Protein AF-A0A954PS87-F1 (afdb_monomer_lite)

Secondary structure (DSSP, 8-state):
-----------------PPPP-----SHHHHHHHHHHHHHHHHHHHHHHHHHHHHHHHHHHHTT-HHHHHHHHHSSPPP-SSS-----SSPPP-PPP-SHHHHHHHHHHHHHHHHHHHHHHHHHHHHHHTT-HHHHHHHHHHHHHH-TT-HHHHHHHTHHHHHHH---EEEE-SS--TTT-PPTTSSEEEE-SSEEEEE-S-HHHHHHHHHHHHHHHHHHHHHSHHHHSPTTHHHHHHTT---PPPPPPPEEEEE-SSHHHHHHHHTPPP--

Foldseek 3Di:
DDDDDDDDDDDDDDDDDDDDDDDDDDPCPVVVVLVVVLVVLLVVLLVVLLVQLQVLLVVCVVVVNNVLSVCSNPVDPDDDPVDDDFAQLAEDDDDDDPDDSSVVSVVSQLVSLQVSLVSLQVSLLVCLVSQNNLSSLRSLRSSSHSPVVPPLSCQLCPPLNVQLVDQKDKAFAQCQDPPPRRHGRQWIWIDTQAEIEIENADPVVVRVVSNVVSVVVSRVCSVPVVPQPDRSSSNCVNVVHDDDRPRHDYYYHYYYHDPVVVCVVVVHDDDD

pLDDT: mean 84.11, std 19.72, range [25.12, 98.19]

Sequence (272 aa):
MSKSGLEGYRETLFAVICGVGMMLSGPGATRSLAQDTAGAEIGLERSATQAELTRLAEICDSLGLRSQAELSRSWMPAERRDCRILFLPTELPRPLPDDANQAHWARHFAAVRAKYAAHLFAQAEQYAQAGDEAAAYRLLCHVLREDPNHAAAKRILGPLVTAVEQRPRIRRATVPHPEFGWPAGSYSRVETPHFSIVTRAEPKSTLALAEQMEVFLALWRQVFFPLWAPPGQLSERFLGRYRSWEKPSVMEVYLLRDRAEYLKILGVAEAD

Radius of gyration: 23.93 Å; chains: 1; bounding box: 65×60×62 Å

Structure (mmCIF, N/CA/C/O backbone):
data_AF-A0A954PS87-F1
#
_entry.id   AF-A0A954PS87-F1
#
loop_
_atom_site.group_PDB
_atom_site.id
_atom_site.type_symbol
_atom_site.label_atom_id
_atom_site.label_alt_id
_atom_site.label_comp_id
_atom_site.label_asym_id
_atom_site.label_entity_id
_atom_site.label_seq_id
_atom_site.pdbx_PDB_ins_code
_atom_site.Cartn_x
_atom_site.Cartn_y
_atom_site.Cartn_z
_atom_site.occupancy
_atom_site.B_iso_or_equiv
_atom_site.auth_seq_id
_atom_site.auth_comp_id
_atom_site.auth_asym_id
_atom_site.auth_atom_id
_atom_site.pdbx_PDB_model_num
ATOM 1 N N . MET A 1 1 ? -37.524 4.338 -44.639 1.00 33.31 1 MET A N 1
ATOM 2 C CA . MET A 1 1 ? -36.928 3.004 -44.893 1.00 33.31 1 MET A CA 1
ATOM 3 C C . MET A 1 1 ? -35.518 3.050 -44.311 1.00 33.31 1 MET A C 1
ATOM 5 O O . MET A 1 1 ? -34.743 3.860 -44.782 1.00 33.31 1 MET A O 1
ATOM 9 N N . SER A 1 2 ? -35.322 2.571 -43.072 1.00 29.27 2 SER A N 1
ATOM 10 C CA . SER A 1 2 ? -34.732 1.250 -42.732 1.00 29.27 2 SER A CA 1
ATOM 11 C C . SER A 1 2 ? -33.241 1.189 -43.129 1.00 29.27 2 SER A C 1
ATOM 13 O O . SER A 1 2 ? -32.966 1.386 -44.300 1.00 29.27 2 SER A O 1
ATOM 15 N N . LYS A 1 3 ? -32.232 0.902 -42.290 1.00 29.52 3 LYS A N 1
ATOM 16 C CA . LYS A 1 3 ? -32.140 0.342 -40.925 1.00 29.52 3 LYS A CA 1
ATOM 17 C C . LYS A 1 3 ? -30.676 0.480 -40.415 1.00 29.52 3 LYS A C 1
ATOM 19 O O . LYS A 1 3 ? -29.764 0.427 -41.226 1.00 29.52 3 LYS A O 1
ATOM 24 N N . SER A 1 4 ? -30.517 0.615 -39.091 1.00 31.84 4 SER A N 1
ATOM 25 C CA . SER A 1 4 ? -29.486 0.062 -38.167 1.00 31.84 4 SER A CA 1
ATOM 26 C C . SER A 1 4 ? -28.005 -0.168 -38.564 1.00 31.84 4 SER A C 1
ATOM 28 O O . SER A 1 4 ? -27.737 -0.946 -39.474 1.00 31.84 4 SER A O 1
ATOM 30 N N . GLY A 1 5 ? -27.089 0.205 -37.648 1.00 26.22 5 GLY A N 1
ATOM 31 C CA . GLY A 1 5 ? -26.274 -0.804 -36.932 1.00 26.22 5 GLY A CA 1
ATOM 32 C C . GLY A 1 5 ? -24.762 -0.559 -36.738 1.00 26.22 5 GLY A C 1
ATOM 33 O O . GLY A 1 5 ? -24.064 -0.369 -37.725 1.00 26.22 5 GLY A O 1
ATOM 34 N N . LEU A 1 6 ? -24.312 -0.754 -35.477 1.00 28.98 6 LEU A N 1
ATOM 35 C CA . LEU A 1 6 ? -22.951 -1.066 -34.954 1.00 28.98 6 LEU A CA 1
ATOM 36 C C . LEU A 1 6 ? -22.049 0.159 -34.671 1.00 28.98 6 LEU A C 1
ATOM 38 O O . LEU A 1 6 ? -21.620 0.823 -35.603 1.00 28.98 6 LEU A O 1
ATOM 42 N N . GLU A 1 7 ? -21.715 0.606 -33.449 1.00 29.31 7 GLU A N 1
ATOM 43 C CA . GLU A 1 7 ? -21.536 0.005 -32.101 1.00 29.31 7 GLU A CA 1
ATOM 44 C C . GLU A 1 7 ? -20.548 -1.180 -31.994 1.00 29.31 7 GLU A C 1
ATOM 46 O O . GLU A 1 7 ? -20.730 -2.204 -32.643 1.00 29.31 7 GLU A O 1
ATOM 51 N N . GLY A 1 8 ? -19.550 -1.041 -31.098 1.00 27.45 8 GLY A N 1
ATOM 52 C CA . GLY A 1 8 ? -18.525 -2.038 -30.71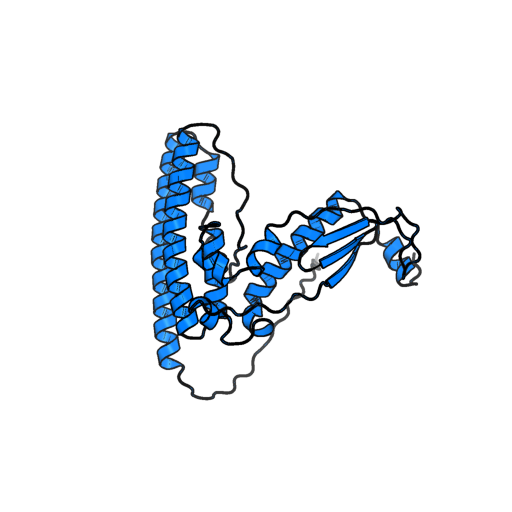1 1.00 27.45 8 GLY A CA 1
ATOM 53 C C . GLY A 1 8 ? -17.159 -1.743 -31.350 1.00 27.45 8 GLY A C 1
ATOM 54 O O . GLY A 1 8 ? -17.088 -1.560 -32.553 1.00 27.45 8 GLY A O 1
ATOM 55 N N . TYR A 1 9 ? -16.024 -1.616 -30.653 1.00 33.19 9 TYR A N 1
ATOM 56 C CA . TYR A 1 9 ? -15.463 -2.545 -29.670 1.00 33.19 9 TYR A CA 1
ATOM 57 C C . TYR A 1 9 ? -14.541 -1.819 -28.661 1.00 33.19 9 TYR A C 1
ATOM 59 O O . TYR A 1 9 ? -13.540 -1.211 -29.034 1.00 33.19 9 TYR A O 1
ATOM 67 N N . ARG A 1 10 ? -14.855 -1.933 -27.362 1.00 30.69 10 ARG A N 1
ATOM 68 C CA . ARG A 1 10 ? -13.899 -1.833 -26.244 1.00 30.69 10 ARG A CA 1
ATOM 69 C C . ARG A 1 10 ? -13.639 -3.269 -25.799 1.00 30.69 10 ARG A C 1
ATOM 71 O O . ARG A 1 10 ? -14.505 -3.862 -25.160 1.00 30.69 10 ARG A O 1
ATOM 78 N N . GLU A 1 11 ? -12.501 -3.850 -26.158 1.00 29.80 11 GLU A N 1
ATOM 79 C CA . GLU A 1 11 ? -12.172 -5.198 -25.694 1.00 29.80 11 GLU A CA 1
ATOM 80 C C . GLU A 1 11 ? -11.671 -5.156 -24.252 1.00 29.80 11 GL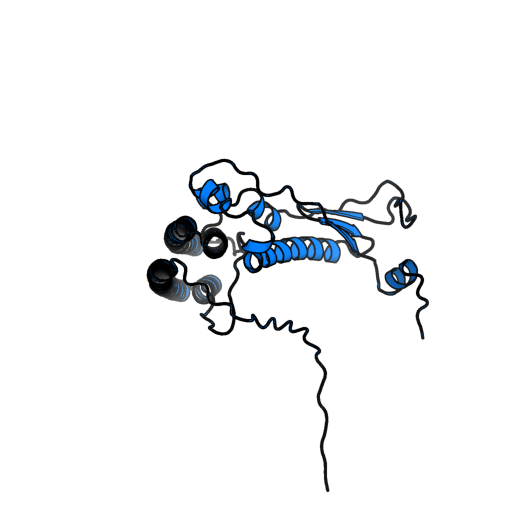U A C 1
ATOM 82 O O . GLU A 1 11 ? -10.675 -4.524 -23.905 1.00 29.80 11 GLU A O 1
ATOM 87 N N . THR A 1 12 ? -12.457 -5.812 -23.406 1.00 30.39 12 THR A N 1
ATOM 88 C CA . THR A 1 12 ? -12.227 -6.030 -21.986 1.00 30.39 12 THR A CA 1
ATOM 89 C C . THR A 1 12 ? -11.756 -7.471 -21.849 1.00 30.39 12 THR A C 1
ATOM 91 O O . THR A 1 12 ? -12.492 -8.388 -22.206 1.00 30.39 12 THR A O 1
ATOM 94 N N . LEU A 1 13 ? -10.540 -7.689 -21.351 1.00 25.12 13 LEU A N 1
ATOM 95 C CA . LEU A 1 13 ? -10.065 -9.026 -20.998 1.00 25.12 13 LEU A CA 1
ATOM 96 C C . LEU A 1 13 ? -10.690 -9.427 -19.652 1.00 25.12 13 LEU A C 1
ATOM 98 O O . LEU A 1 13 ? -10.237 -9.005 -18.590 1.00 25.12 13 LEU A O 1
ATOM 102 N N . PHE A 1 14 ? -11.758 -10.225 -19.705 1.00 26.84 14 PHE A N 1
ATOM 103 C CA . PHE A 1 14 ? -12.314 -10.943 -18.560 1.00 26.84 14 PHE A CA 1
ATOM 104 C C . PHE A 1 14 ? -11.785 -12.379 -18.567 1.00 26.84 14 PHE A C 1
ATOM 106 O O . PHE A 1 14 ? -12.032 -13.130 -19.507 1.00 26.84 14 PHE A O 1
ATOM 113 N N . ALA A 1 15 ? -11.097 -12.779 -17.500 1.00 25.94 15 ALA A N 1
ATOM 114 C CA . ALA A 1 15 ? -10.832 -14.183 -17.212 1.00 25.94 15 ALA A CA 1
ATOM 115 C C . ALA A 1 15 ? -11.902 -14.690 -16.232 1.00 25.94 15 ALA A C 1
ATOM 117 O O . ALA A 1 15 ? -11.943 -14.272 -15.075 1.00 25.94 15 ALA A O 1
ATOM 118 N N . VAL A 1 16 ? -12.783 -15.572 -16.707 1.00 28.00 16 VAL A N 1
ATOM 119 C CA . VAL A 1 16 ? -13.740 -16.328 -15.886 1.00 28.00 16 VAL A CA 1
ATOM 120 C C . VAL A 1 16 ? -13.110 -17.685 -15.588 1.00 28.00 16 VAL A C 1
ATOM 122 O O . VAL A 1 16 ? -12.823 -18.444 -16.509 1.00 28.00 16 VAL A O 1
ATOM 125 N N . ILE A 1 17 ? -12.891 -18.002 -14.311 1.00 35.72 17 ILE A N 1
ATOM 126 C CA . ILE A 1 17 ? -12.473 -19.342 -13.878 1.00 35.72 17 ILE A CA 1
ATOM 127 C C . ILE A 1 17 ? -13.678 -20.009 -13.212 1.00 35.72 17 ILE A C 1
ATOM 129 O O . ILE A 1 17 ? -14.102 -19.609 -12.129 1.00 35.72 17 ILE A O 1
ATOM 133 N N . CYS A 1 18 ? -14.238 -21.026 -13.871 1.00 26.77 18 CYS A N 1
ATOM 134 C CA . CYS A 1 18 ? -15.249 -21.915 -13.302 1.00 26.77 18 CYS A CA 1
ATOM 135 C C . CYS A 1 18 ? -14.558 -23.031 -12.507 1.00 26.77 18 CYS A C 1
ATOM 137 O O . CYS A 1 18 ? -13.834 -23.846 -13.076 1.00 26.77 18 CYS A O 1
ATOM 139 N N . GLY A 1 19 ? -14.784 -23.078 -11.194 1.00 31.73 19 GLY A N 1
ATOM 140 C CA . GLY A 1 19 ? -14.332 -24.176 -10.341 1.00 31.73 19 GLY A CA 1
ATOM 141 C C . GLY A 1 19 ? -15.316 -25.347 -10.370 1.00 31.73 19 GLY A C 1
ATOM 142 O O . GLY A 1 19 ? -16.482 -25.184 -10.018 1.00 31.73 19 GLY A O 1
ATOM 143 N N . VAL A 1 20 ? -14.837 -26.528 -10.764 1.00 37.12 20 VAL A N 1
ATOM 144 C CA . VAL A 1 20 ? -15.538 -27.808 -10.583 1.00 37.12 20 VAL A CA 1
ATOM 145 C C . VAL A 1 20 ? -15.427 -28.214 -9.112 1.00 37.12 20 VAL A C 1
ATOM 147 O O . VAL A 1 20 ? -14.328 -28.325 -8.571 1.00 37.12 20 VAL A O 1
ATOM 150 N N . GLY A 1 21 ? -16.573 -28.402 -8.458 1.00 32.41 21 GLY A N 1
ATOM 151 C CA . GLY A 1 21 ? -16.661 -28.798 -7.057 1.00 32.41 21 GLY A CA 1
ATOM 152 C C . GLY A 1 21 ? -16.396 -30.289 -6.860 1.00 32.41 21 GLY A C 1
ATOM 153 O O . GLY A 1 21 ? -17.095 -31.128 -7.423 1.00 32.41 21 GLY A O 1
ATOM 154 N N . MET A 1 22 ? -15.429 -30.613 -6.003 1.00 32.81 22 MET A N 1
ATOM 155 C CA . MET A 1 22 ? -15.263 -31.944 -5.423 1.00 32.81 22 MET A CA 1
ATOM 156 C C . MET A 1 22 ? -15.514 -31.817 -3.917 1.00 32.81 22 MET A C 1
ATOM 158 O O . MET A 1 22 ? -14.738 -31.189 -3.198 1.00 32.81 22 MET A O 1
ATOM 162 N N . MET A 1 23 ? -16.656 -32.334 -3.454 1.00 39.38 23 MET A N 1
ATOM 163 C CA . MET A 1 23 ? -17.038 -32.313 -2.042 1.00 39.38 23 MET A CA 1
ATOM 164 C C . MET A 1 23 ? -16.188 -33.311 -1.251 1.00 39.38 23 MET A C 1
ATOM 166 O O . MET A 1 23 ? -16.346 -34.520 -1.391 1.00 39.38 23 MET A O 1
ATOM 170 N N . LEU A 1 24 ? -15.329 -32.790 -0.377 1.00 37.59 24 LEU A N 1
ATOM 171 C CA . LEU A 1 24 ? -14.782 -33.516 0.764 1.00 37.59 24 LEU A CA 1
ATOM 172 C C . LEU A 1 24 ? -15.274 -32.814 2.032 1.00 37.59 24 LEU A C 1
ATOM 174 O O . LEU A 1 24 ? -14.939 -31.657 2.288 1.00 37.59 24 LEU A O 1
ATOM 178 N N . SER A 1 25 ? -16.109 -33.506 2.807 1.00 46.69 25 SER A N 1
ATOM 179 C CA . SER A 1 25 ? -16.595 -33.057 4.112 1.00 46.69 25 SER A CA 1
ATOM 180 C C . SER A 1 25 ? -15.439 -33.002 5.116 1.00 46.69 25 SER A C 1
ATOM 182 O O . SER A 1 25 ? -15.081 -34.005 5.725 1.00 46.69 25 SER A O 1
ATOM 184 N N . GLY A 1 26 ? -14.845 -31.816 5.262 1.00 41.44 26 GLY A N 1
ATOM 185 C CA . GLY A 1 26 ? -13.922 -31.442 6.339 1.00 41.44 26 GLY A CA 1
ATOM 186 C C . GLY A 1 26 ? -14.568 -30.462 7.337 1.00 41.44 26 GLY A C 1
ATOM 187 O O . GLY A 1 26 ? -15.736 -30.114 7.164 1.00 41.44 26 GLY A O 1
ATOM 188 N N . PRO A 1 27 ? -13.836 -29.986 8.365 1.00 43.38 27 PRO A N 1
ATOM 189 C CA . PRO A 1 27 ? -14.329 -29.237 9.539 1.00 43.38 27 PRO A CA 1
ATOM 190 C C . PRO A 1 27 ? -14.795 -27.791 9.234 1.00 43.38 27 PRO A C 1
ATOM 192 O O . PRO A 1 27 ? -14.425 -26.835 9.909 1.00 43.38 27 PRO A O 1
ATOM 195 N N . GLY A 1 28 ? -15.599 -27.600 8.187 1.00 40.66 28 GLY A N 1
ATOM 196 C CA . GLY A 1 28 ? -16.034 -26.295 7.683 1.00 40.66 28 GLY A CA 1
ATOM 197 C C . GLY A 1 28 ? -17.191 -25.651 8.453 1.00 40.66 28 GLY A C 1
ATOM 198 O O . GLY A 1 28 ? -17.380 -24.442 8.347 1.00 40.66 28 GLY A O 1
ATOM 199 N N . ALA A 1 29 ? -17.944 -26.411 9.255 1.00 43.25 29 ALA A N 1
ATOM 200 C CA . ALA A 1 29 ? -19.145 -25.898 9.924 1.00 43.25 29 ALA A CA 1
ATOM 201 C C . ALA A 1 29 ? -18.831 -24.855 11.017 1.00 43.25 29 ALA A C 1
ATOM 203 O O . ALA A 1 29 ? -19.513 -23.839 11.117 1.00 43.25 29 ALA A O 1
ATOM 204 N N . THR A 1 30 ? -17.764 -25.057 11.795 1.00 48.19 30 THR A N 1
ATOM 205 C CA . THR A 1 30 ? -17.293 -24.091 12.806 1.00 48.19 30 THR A CA 1
ATOM 206 C C . THR A 1 30 ? -16.567 -22.896 12.190 1.00 48.19 30 THR A C 1
ATOM 208 O O . THR A 1 30 ? -16.613 -21.804 12.750 1.00 48.19 30 THR A O 1
ATOM 211 N N . ARG A 1 31 ? -15.941 -23.073 11.018 1.00 52.78 31 ARG A N 1
ATOM 212 C CA . ARG A 1 31 ? -15.258 -21.994 10.288 1.00 52.78 31 ARG A CA 1
ATOM 213 C C . ARG A 1 31 ? -16.248 -20.966 9.730 1.00 52.78 31 ARG A C 1
ATOM 215 O O . ARG A 1 31 ? -15.979 -19.778 9.844 1.00 52.78 31 ARG A O 1
ATOM 222 N N . SER A 1 32 ? -17.399 -21.405 9.209 1.00 59.78 32 SER A N 1
ATOM 223 C CA . SER A 1 32 ? -18.421 -20.505 8.645 1.00 59.78 32 SER A CA 1
ATOM 224 C C . SER A 1 32 ? -18.994 -19.553 9.695 1.00 59.78 32 SER A C 1
ATOM 226 O O . SER A 1 32 ? -18.929 -18.347 9.519 1.00 59.78 32 SER A O 1
ATOM 228 N N . LEU A 1 33 ? -19.461 -20.068 10.837 1.00 60.94 33 LEU A N 1
ATOM 229 C CA . LEU A 1 33 ? -20.143 -19.252 11.853 1.00 60.94 33 LEU A CA 1
ATOM 230 C C . LEU A 1 33 ? -19.238 -18.178 12.476 1.00 60.94 33 LEU A C 1
ATOM 232 O O . LEU A 1 33 ? -19.676 -17.047 12.679 1.00 60.94 33 LEU A O 1
ATOM 236 N N . ALA A 1 34 ? -17.973 -18.507 12.762 1.00 61.34 34 ALA A N 1
ATOM 237 C CA . ALA A 1 34 ? -17.021 -17.537 13.305 1.00 61.34 34 ALA A CA 1
ATOM 238 C C . ALA A 1 34 ? -16.681 -16.438 12.282 1.00 61.34 34 ALA A C 1
ATOM 240 O O . ALA A 1 34 ? -16.609 -15.267 12.643 1.00 61.34 34 ALA A O 1
ATOM 241 N N . GLN A 1 35 ? -16.536 -16.801 11.003 1.00 65.00 35 GLN A N 1
ATOM 242 C CA . GLN A 1 35 ? -16.294 -15.845 9.918 1.00 65.00 35 GLN A CA 1
ATOM 243 C C . GLN A 1 35 ? -17.520 -14.966 9.633 1.00 65.00 35 GLN A C 1
ATOM 245 O O . GLN A 1 35 ? -17.371 -13.766 9.409 1.00 65.00 35 GLN A O 1
ATOM 250 N N . ASP A 1 36 ? -18.724 -15.533 9.711 1.00 69.12 36 ASP A N 1
ATOM 251 C CA . ASP A 1 36 ? -19.983 -14.806 9.538 1.00 69.12 36 ASP A CA 1
ATOM 252 C C . ASP A 1 36 ? -20.199 -13.791 10.675 1.00 69.12 36 ASP A C 1
ATOM 254 O O . ASP A 1 36 ? -20.603 -12.652 10.433 1.00 69.12 36 ASP A O 1
ATOM 258 N N . THR A 1 37 ? -19.846 -14.165 11.911 1.00 70.94 37 THR A N 1
ATOM 259 C CA . THR A 1 37 ? -19.920 -13.271 13.080 1.00 70.94 37 THR A CA 1
ATOM 260 C C . THR A 1 37 ? -18.875 -12.156 12.993 1.00 70.94 37 THR A C 1
ATOM 262 O O . THR A 1 37 ? -19.223 -10.984 13.118 1.00 70.94 37 THR A O 1
ATOM 265 N N . ALA A 1 38 ? -17.621 -12.495 12.676 1.00 73.81 38 ALA A N 1
ATOM 266 C CA . ALA A 1 38 ? -16.547 -11.526 12.450 1.00 73.81 38 ALA A CA 1
ATOM 267 C C . ALA A 1 38 ? -16.896 -10.528 11.329 1.00 73.81 38 ALA A C 1
ATOM 269 O O . ALA A 1 38 ? -16.685 -9.322 11.451 1.00 73.81 38 ALA A O 1
ATOM 270 N N . GLY A 1 39 ? -17.483 -11.010 10.227 1.00 76.94 39 GLY A N 1
ATOM 271 C CA . GLY A 1 39 ? -17.964 -10.162 9.136 1.00 76.94 39 GLY A CA 1
ATOM 272 C C . GLY A 1 39 ? -19.069 -9.191 9.567 1.00 76.94 39 GLY A C 1
ATOM 273 O O . GLY A 1 39 ? -19.033 -8.016 9.194 1.00 76.94 39 GLY A O 1
ATOM 274 N N . ALA A 1 40 ? -20.025 -9.655 10.377 1.00 79.19 40 ALA A N 1
ATOM 275 C CA . ALA A 1 40 ? -21.094 -8.816 10.917 1.00 79.19 40 ALA A CA 1
ATOM 276 C C . ALA A 1 40 ? -20.563 -7.745 11.887 1.00 79.19 40 ALA A C 1
ATOM 278 O O . ALA A 1 40 ? -20.975 -6.586 11.802 1.00 79.19 40 ALA A O 1
ATOM 279 N N . GLU A 1 41 ? -19.615 -8.103 12.757 1.00 84.88 41 GLU A N 1
ATOM 280 C CA . GLU A 1 41 ? -18.955 -7.164 13.674 1.00 84.88 41 GLU A CA 1
ATOM 281 C C . GLU A 1 41 ? -18.208 -6.059 12.919 1.00 84.88 41 GLU A C 1
ATOM 283 O O . GLU A 1 41 ? -18.383 -4.878 13.230 1.00 84.88 41 GLU A O 1
ATOM 288 N N . ILE A 1 42 ? -17.467 -6.419 11.863 1.00 87.38 42 ILE A N 1
ATOM 289 C CA . ILE A 1 42 ? -16.798 -5.442 10.994 1.00 87.38 42 ILE A CA 1
ATOM 290 C C . ILE A 1 42 ? -17.823 -4.476 10.387 1.00 87.38 42 ILE A C 1
ATOM 292 O O . ILE A 1 42 ? -17.591 -3.269 10.384 1.00 87.38 42 ILE A O 1
ATOM 296 N N . GLY A 1 43 ? -18.960 -4.975 9.891 1.00 87.88 43 GLY A N 1
ATOM 297 C CA . GLY A 1 43 ? -20.017 -4.139 9.308 1.00 87.88 43 GLY A CA 1
ATOM 298 C C . GLY A 1 43 ? -20.637 -3.148 10.303 1.00 87.88 43 GLY A C 1
ATOM 299 O O . GLY A 1 43 ? -20.917 -1.996 9.949 1.00 87.88 43 GLY A O 1
ATOM 300 N N . LEU A 1 44 ? -20.807 -3.563 11.562 1.00 90.56 44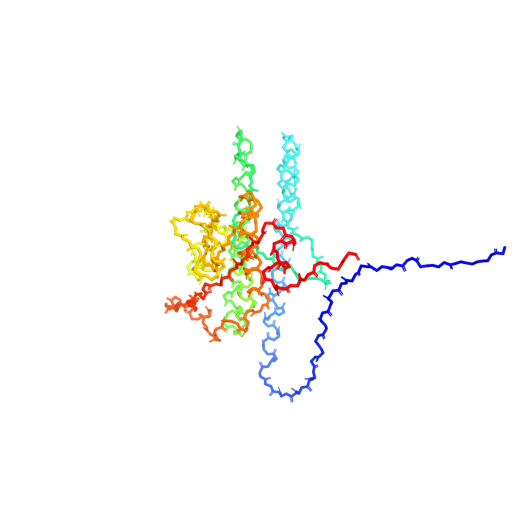 LEU A N 1
ATOM 301 C CA . LEU A 1 44 ? -21.310 -2.706 12.637 1.00 90.56 44 LEU A CA 1
ATOM 302 C C . LEU A 1 44 ? -20.313 -1.598 12.995 1.00 90.56 44 LEU A C 1
ATOM 304 O O . LEU A 1 44 ? -20.687 -0.422 12.975 1.00 90.56 44 LEU A O 1
ATOM 308 N N . GLU A 1 45 ? -19.046 -1.936 13.256 1.00 94.00 45 GLU A N 1
ATOM 309 C CA . GLU A 1 45 ? -18.031 -0.928 13.600 1.00 94.00 45 GLU A CA 1
ATOM 310 C C . GLU A 1 45 ? -17.754 0.008 12.412 1.00 94.00 45 GLU A C 1
ATOM 312 O O . GLU A 1 45 ? -17.564 1.215 12.590 1.00 94.00 45 GLU A O 1
ATOM 317 N N . ARG A 1 46 ? -17.821 -0.514 11.179 1.00 93.69 46 ARG A N 1
ATOM 318 C CA . ARG A 1 46 ? -17.759 0.283 9.947 1.00 93.69 46 ARG A CA 1
ATOM 319 C C . ARG A 1 46 ? -18.875 1.329 9.911 1.00 93.69 46 ARG A C 1
ATOM 321 O O . ARG A 1 46 ? -18.610 2.499 9.643 1.00 93.69 46 ARG A O 1
ATOM 328 N N . SER A 1 47 ? -20.109 0.927 10.212 1.00 93.56 47 SER A N 1
ATOM 329 C CA . SER A 1 47 ? -21.272 1.825 10.231 1.00 93.56 47 SER A CA 1
ATOM 330 C C . SER A 1 47 ? -21.163 2.883 11.333 1.00 93.56 47 SER A C 1
ATOM 332 O O . SER A 1 47 ? -21.436 4.059 11.089 1.00 93.56 47 SER A O 1
ATOM 334 N N . ALA A 1 48 ? -20.703 2.493 12.525 1.00 95.62 48 ALA A N 1
ATOM 335 C CA . ALA A 1 48 ? -20.454 3.420 13.628 1.00 95.62 48 ALA A CA 1
ATOM 336 C C . ALA A 1 48 ? -19.364 4.450 13.276 1.00 95.62 48 ALA A C 1
ATOM 338 O O . ALA A 1 48 ? -19.526 5.646 13.525 1.00 95.62 48 ALA A O 1
ATOM 339 N N . THR A 1 49 ? -18.285 4.001 12.632 1.00 96.38 49 THR A N 1
ATOM 340 C CA . THR A 1 49 ? -17.196 4.865 12.156 1.00 96.38 49 THR A CA 1
ATOM 341 C C . THR A 1 49 ? -17.691 5.842 11.088 1.00 96.38 49 THR A C 1
ATOM 343 O O . THR A 1 49 ? -17.409 7.037 11.176 1.00 96.38 49 THR A O 1
ATOM 346 N N . GLN A 1 50 ? -18.495 5.380 10.122 1.00 95.81 50 GLN A N 1
ATOM 347 C CA . GLN A 1 50 ? -19.095 6.243 9.098 1.00 95.81 50 GLN A CA 1
ATOM 348 C C . GLN A 1 50 ? -19.987 7.327 9.716 1.00 95.81 50 GLN A C 1
ATOM 350 O O . GLN A 1 50 ? -19.957 8.477 9.271 1.00 95.81 50 GLN A O 1
ATOM 355 N N . ALA A 1 51 ? -20.777 6.983 10.736 1.00 96.56 51 ALA A N 1
ATOM 356 C CA . ALA A 1 51 ? -21.634 7.941 11.427 1.00 96.56 51 ALA A CA 1
ATOM 357 C C . ALA A 1 51 ? -20.809 9.036 12.125 1.00 96.56 51 ALA A C 1
ATOM 359 O O . ALA A 1 51 ? -21.125 10.219 12.006 1.00 96.56 51 ALA A O 1
ATOM 360 N N . GLU A 1 52 ? -19.713 8.662 12.787 1.00 97.38 52 GLU A N 1
ATOM 361 C CA . GLU A 1 52 ? -18.825 9.622 13.451 1.00 97.38 52 GLU A CA 1
ATOM 362 C C . GLU A 1 52 ? -18.088 10.524 12.448 1.00 97.38 52 GLU A C 1
ATOM 364 O O . GLU A 1 52 ? -17.991 11.733 12.653 1.00 97.38 52 GLU A O 1
ATOM 369 N N . LEU A 1 53 ? -17.635 9.976 11.316 1.00 97.31 53 LEU A N 1
ATOM 370 C CA . LEU A 1 53 ? -17.047 10.772 10.233 1.00 97.31 53 LEU A CA 1
ATOM 371 C C . LEU A 1 53 ? -18.066 11.722 9.588 1.00 97.31 53 LEU A C 1
ATOM 373 O O . LEU A 1 53 ? -17.723 12.849 9.233 1.00 97.31 53 LEU A O 1
ATOM 377 N N . THR A 1 54 ? -19.327 11.304 9.481 1.00 97.12 54 THR A N 1
ATOM 378 C CA . THR A 1 54 ? -20.415 12.158 8.981 1.00 97.12 54 THR A CA 1
ATOM 379 C C . THR A 1 54 ? -20.678 13.321 9.938 1.00 97.12 54 THR A C 1
ATOM 381 O O . THR A 1 54 ? -20.712 14.468 9.499 1.00 97.12 54 THR A O 1
ATOM 384 N N . ARG A 1 55 ? -20.742 13.057 11.249 1.00 97.56 55 ARG A N 1
ATOM 385 C CA . ARG A 1 55 ? -20.836 14.103 12.280 1.00 97.56 55 ARG A CA 1
ATOM 386 C C . ARG A 1 55 ? -19.651 15.071 12.215 1.00 97.56 55 ARG A C 1
ATOM 388 O O . ARG A 1 55 ? -19.833 16.283 12.287 1.00 97.56 55 ARG A O 1
ATOM 395 N N . LEU A 1 56 ? -18.432 14.557 12.046 1.00 96.94 56 LEU A N 1
ATOM 396 C CA . LEU A 1 56 ? -17.244 15.396 11.886 1.00 96.94 56 LEU A CA 1
ATOM 397 C C . LEU A 1 56 ? -17.348 16.295 10.642 1.00 96.94 56 LEU A C 1
ATOM 399 O O . LEU A 1 56 ? -16.949 17.456 10.694 1.00 96.94 56 LEU A O 1
ATOM 403 N N . ALA A 1 57 ? -17.911 15.789 9.542 1.00 97.06 57 ALA A N 1
ATOM 404 C CA . ALA A 1 57 ? -18.148 16.582 8.339 1.00 97.06 57 ALA A CA 1
ATOM 405 C C . ALA A 1 57 ? -19.161 17.718 8.562 1.00 97.06 57 ALA A C 1
ATOM 407 O O . ALA A 1 57 ? -18.944 18.823 8.074 1.00 97.06 57 ALA A O 1
ATOM 408 N N . GLU A 1 58 ? -20.233 17.475 9.319 1.00 97.88 58 GLU A N 1
ATOM 409 C CA . GLU A 1 58 ? -21.221 18.505 9.683 1.00 97.88 58 GLU A CA 1
ATOM 410 C C . GLU A 1 58 ? -20.589 19.627 10.520 1.00 97.88 58 GLU A C 1
ATOM 412 O O . GLU A 1 58 ? -20.833 20.811 10.278 1.00 97.88 58 GLU A O 1
ATOM 417 N N . ILE A 1 59 ? -19.707 19.268 11.460 1.00 96.81 59 ILE A N 1
ATOM 418 C CA . ILE A 1 59 ? -18.929 20.243 12.235 1.00 96.81 59 ILE A CA 1
ATOM 419 C C . ILE A 1 59 ? -18.019 21.054 11.302 1.00 96.81 59 ILE A C 1
ATOM 421 O O . ILE A 1 59 ? -17.994 22.282 11.388 1.00 96.81 59 ILE A O 1
ATOM 425 N N . CYS A 1 60 ? -17.308 20.399 10.379 1.00 96.44 60 CYS A N 1
ATOM 426 C CA . CYS A 1 60 ? -16.469 21.078 9.390 1.00 96.44 60 CYS A CA 1
ATOM 427 C C . CYS A 1 60 ? -17.260 22.066 8.523 1.00 96.44 60 CYS A C 1
ATOM 429 O O . CYS A 1 60 ? -16.785 23.182 8.314 1.00 96.44 60 CYS A O 1
ATOM 431 N N . ASP A 1 61 ? -18.466 21.710 8.076 1.00 96.94 61 ASP A N 1
ATOM 432 C CA . ASP A 1 61 ? -19.328 22.617 7.310 1.00 96.94 61 ASP A CA 1
ATOM 433 C C . ASP A 1 61 ? -19.689 23.872 8.112 1.00 96.94 61 ASP A C 1
ATOM 435 O O . ASP A 1 61 ? -19.601 24.982 7.585 1.00 96.94 61 ASP A O 1
ATOM 439 N N . SER A 1 62 ? -20.029 23.716 9.399 1.00 96.81 62 SER A N 1
ATOM 440 C CA . SER A 1 62 ? -20.354 24.850 10.278 1.00 96.81 62 SER A CA 1
ATOM 441 C C . SER A 1 62 ? -19.178 25.819 10.475 1.00 96.81 62 SER A C 1
ATOM 443 O O . SER A 1 62 ? -19.385 27.004 10.728 1.00 96.81 62 SER A O 1
ATOM 445 N N . LEU A 1 63 ? -17.946 25.327 10.303 1.00 94.94 63 LEU A N 1
ATOM 446 C CA . LEU A 1 63 ? -16.699 26.088 10.409 1.00 94.94 63 LEU A CA 1
ATOM 447 C C . LEU A 1 63 ? -16.156 26.556 9.045 1.00 94.94 63 LEU A C 1
ATOM 449 O O . LEU A 1 63 ? -15.086 27.158 8.992 1.00 94.94 63 LEU A O 1
ATOM 453 N N . GLY A 1 64 ? -16.853 26.274 7.937 1.00 94.81 64 GLY A N 1
ATOM 454 C CA . GLY A 1 64 ? -16.412 26.629 6.583 1.00 94.81 64 GLY A CA 1
ATOM 455 C C . GLY A 1 64 ? -15.289 25.751 6.006 1.00 94.81 64 GLY A C 1
ATOM 456 O O . GLY A 1 64 ? -14.736 26.077 4.955 1.00 94.81 64 GLY A O 1
ATOM 457 N N . LEU A 1 65 ? -14.965 24.624 6.644 1.00 94.81 65 LEU A N 1
ATOM 458 C CA . LEU A 1 65 ? -13.895 23.693 6.263 1.00 94.81 65 LEU A CA 1
ATOM 459 C C . LEU A 1 65 ? -14.356 22.689 5.188 1.00 94.81 65 LEU A C 1
ATOM 461 O O . LEU A 1 65 ? -14.493 21.489 5.439 1.00 94.81 65 LEU A O 1
ATOM 465 N N . ARG A 1 66 ? -14.631 23.181 3.973 1.00 94.00 66 ARG A N 1
ATOM 466 C CA . ARG A 1 66 ? -15.272 22.387 2.901 1.00 94.00 66 ARG A CA 1
ATOM 467 C C . ARG A 1 66 ? -14.482 21.143 2.482 1.00 94.00 66 ARG A C 1
ATOM 469 O O . ARG A 1 66 ? -15.075 20.077 2.340 1.00 94.00 66 ARG A O 1
ATOM 476 N N . SER A 1 67 ? -13.165 21.255 2.293 1.00 92.50 67 SER A N 1
ATOM 477 C CA . SER A 1 67 ? -12.335 20.126 1.842 1.00 92.50 67 SER A CA 1
ATOM 478 C C . SER A 1 67 ? -12.237 19.027 2.903 1.00 92.50 67 SER A C 1
ATOM 480 O O . SER A 1 67 ? -12.275 17.842 2.579 1.00 92.50 67 SER A O 1
ATOM 482 N N . GLN A 1 68 ? -12.181 19.403 4.182 1.00 94.69 68 GLN A N 1
ATOM 483 C CA . GLN A 1 68 ? -12.199 18.471 5.307 1.00 94.69 68 GLN A CA 1
ATOM 484 C C . GLN A 1 68 ? -13.556 17.773 5.441 1.00 94.69 68 GLN A C 1
ATOM 486 O O . GLN A 1 68 ? -13.598 16.567 5.677 1.00 94.69 68 GLN A O 1
ATOM 491 N N . ALA A 1 69 ? -14.661 18.499 5.247 1.00 95.81 69 ALA A N 1
ATOM 492 C CA . ALA A 1 69 ? -15.998 17.915 5.267 1.00 95.81 69 ALA A CA 1
ATOM 493 C C . ALA A 1 69 ? -16.198 16.892 4.135 1.00 95.81 69 ALA A C 1
ATOM 495 O O . ALA A 1 69 ? -16.696 15.790 4.370 1.00 95.81 69 ALA A O 1
ATOM 496 N N . GLU A 1 70 ? -15.768 17.223 2.915 1.00 94.88 70 GLU A N 1
ATOM 497 C CA . GLU A 1 70 ? -15.802 16.307 1.770 1.00 94.88 70 GLU A CA 1
ATOM 498 C C . GLU A 1 70 ? -14.938 15.063 2.007 1.00 94.88 70 GLU A C 1
ATOM 500 O O . GLU A 1 70 ? -15.397 13.937 1.780 1.00 94.88 70 GLU A O 1
ATOM 505 N N . LEU A 1 71 ? -13.718 15.242 2.525 1.00 93.88 71 LEU A N 1
ATOM 506 C CA . LEU A 1 71 ? -12.840 14.120 2.840 1.00 93.88 71 LEU A CA 1
ATOM 507 C C . LEU A 1 71 ? -13.452 13.212 3.912 1.00 93.88 71 LEU A C 1
ATOM 509 O O . LEU A 1 71 ? -13.451 11.998 3.741 1.00 93.88 71 LEU A O 1
ATOM 513 N N . SER A 1 72 ? -14.013 13.775 4.986 1.00 95.56 72 SER A N 1
ATOM 514 C CA . SER A 1 72 ? -14.679 12.999 6.040 1.00 95.56 72 SER A CA 1
ATOM 515 C C . SER A 1 72 ? -15.844 12.162 5.492 1.00 95.56 72 SER A C 1
ATOM 517 O O . SER A 1 72 ? -15.964 10.988 5.835 1.00 95.56 72 SER A O 1
ATOM 519 N N . ARG A 1 73 ? -16.672 12.722 4.596 1.00 95.19 73 ARG A N 1
ATOM 520 C CA . ARG A 1 73 ? -17.816 12.012 3.986 1.00 95.19 73 ARG A CA 1
ATOM 521 C C . ARG A 1 73 ? -17.395 10.887 3.052 1.00 95.19 73 ARG A C 1
ATOM 523 O O . ARG A 1 73 ? -17.990 9.814 3.079 1.00 95.19 73 ARG A O 1
ATOM 530 N N . SER A 1 74 ? -16.400 11.158 2.212 1.00 93.25 74 SER A N 1
ATOM 531 C CA . SER A 1 74 ? -15.928 10.236 1.174 1.00 93.25 74 SER A CA 1
ATOM 532 C C . SER A 1 74 ? -14.899 9.223 1.682 1.00 93.25 74 SER A C 1
ATOM 534 O O . SER A 1 74 ? -14.513 8.321 0.937 1.00 93.25 74 SER A O 1
ATOM 536 N N . TRP A 1 75 ? -14.459 9.343 2.942 1.00 93.50 75 TRP A N 1
ATOM 537 C CA . TRP A 1 75 ? -13.372 8.530 3.475 1.00 93.50 75 TRP A CA 1
ATOM 538 C C . TRP A 1 75 ? -13.666 7.033 3.430 1.00 93.50 75 TRP A C 1
ATOM 540 O O . TRP A 1 75 ? -12.777 6.258 3.073 1.00 93.50 75 TRP A O 1
ATOM 550 N N . MET A 1 76 ? -14.874 6.592 3.789 1.00 91.75 76 MET A N 1
ATOM 551 C CA . MET A 1 76 ? -15.210 5.171 3.692 1.00 91.75 76 MET A CA 1
ATOM 552 C C . MET A 1 76 ? -15.835 4.881 2.326 1.00 91.75 76 MET A C 1
ATOM 554 O O . MET A 1 76 ? -16.901 5.414 2.012 1.00 91.75 76 MET A O 1
ATOM 558 N N . PRO A 1 77 ? -15.222 4.004 1.514 1.00 88.88 77 PRO A N 1
ATOM 559 C CA . PRO A 1 77 ? -15.796 3.615 0.234 1.00 88.88 77 PRO A CA 1
ATOM 560 C C . PRO A 1 77 ? -17.171 2.982 0.428 1.00 88.88 77 PRO A C 1
ATOM 562 O O . PRO A 1 77 ? -17.324 2.154 1.327 1.00 88.88 77 PRO A O 1
ATOM 565 N N . ALA A 1 78 ? -18.148 3.321 -0.413 1.00 86.31 78 ALA A N 1
ATOM 566 C CA . ALA A 1 78 ? -19.467 2.695 -0.374 1.00 86.31 78 ALA A CA 1
ATOM 567 C C . ALA A 1 78 ? -19.365 1.169 -0.526 1.00 86.31 78 ALA A C 1
ATOM 569 O O . ALA A 1 78 ? -18.567 0.663 -1.320 1.00 86.31 78 ALA A O 1
ATOM 570 N N . GLU A 1 79 ? -20.185 0.435 0.226 1.00 82.38 79 GLU A N 1
ATOM 571 C CA . GLU A 1 79 ? -20.253 -1.015 0.082 1.00 82.38 79 GLU A CA 1
ATOM 572 C C . GLU A 1 79 ? -20.818 -1.384 -1.282 1.00 82.38 79 GLU A C 1
ATOM 574 O O . GLU A 1 79 ? -21.846 -0.875 -1.729 1.00 82.38 79 GLU A O 1
ATOM 579 N N . ARG A 1 80 ? -20.122 -2.304 -1.939 1.00 84.69 80 ARG A N 1
ATOM 580 C CA . ARG A 1 80 ? -20.467 -2.800 -3.259 1.00 84.69 80 ARG A CA 1
ATOM 581 C C . ARG A 1 80 ? -20.426 -4.313 -3.227 1.00 84.69 80 ARG A C 1
ATOM 583 O O . ARG A 1 80 ? -19.410 -4.899 -2.874 1.00 84.69 80 ARG A O 1
ATOM 590 N N . ARG A 1 81 ? -21.548 -4.944 -3.573 1.00 84.69 81 ARG A N 1
ATOM 591 C CA . ARG A 1 81 ? -21.672 -6.413 -3.587 1.00 84.69 81 ARG A CA 1
ATOM 592 C C . ARG A 1 81 ? -21.056 -7.043 -4.837 1.00 84.69 81 ARG A C 1
ATOM 594 O O . ARG A 1 81 ? -20.807 -8.240 -4.855 1.00 84.69 81 ARG A O 1
ATOM 601 N N . ASP A 1 82 ? -20.825 -6.236 -5.867 1.00 90.44 82 ASP A N 1
ATOM 602 C CA . ASP A 1 82 ? -20.324 -6.636 -7.181 1.00 90.44 82 ASP A CA 1
ATOM 603 C C . ASP A 1 82 ? -18.800 -6.512 -7.319 1.00 90.44 82 ASP A C 1
ATOM 605 O O . ASP A 1 82 ? -18.230 -6.975 -8.304 1.00 90.44 82 ASP A O 1
ATOM 609 N N . CYS A 1 83 ? -18.118 -5.907 -6.345 1.00 86.50 83 CYS A N 1
ATOM 610 C CA . CYS A 1 83 ? -16.667 -5.780 -6.367 1.00 86.50 83 CYS A CA 1
ATOM 611 C C . CYS A 1 83 ? -16.056 -5.946 -4.980 1.00 86.50 83 CYS A C 1
ATOM 613 O O . CYS A 1 83 ? -16.680 -5.665 -3.958 1.00 86.50 83 CYS A O 1
ATOM 615 N N . ARG A 1 84 ? -14.786 -6.346 -4.948 1.00 87.31 84 ARG A N 1
ATOM 616 C CA . ARG A 1 84 ? -13.991 -6.344 -3.723 1.00 87.31 84 ARG A CA 1
ATOM 617 C C . ARG A 1 84 ? -13.152 -5.075 -3.657 1.00 87.31 84 ARG A C 1
ATOM 619 O O . ARG A 1 84 ? -12.460 -4.738 -4.613 1.00 87.31 84 ARG A O 1
ATOM 626 N N . ILE A 1 85 ? -13.193 -4.411 -2.510 1.00 90.88 85 ILE A N 1
ATOM 627 C CA . ILE A 1 85 ? -12.388 -3.222 -2.238 1.00 90.88 85 ILE A CA 1
ATOM 628 C C . ILE A 1 85 ? -11.038 -3.672 -1.679 1.00 90.88 85 ILE A C 1
ATOM 630 O O . ILE A 1 85 ? -10.982 -4.504 -0.773 1.00 90.88 85 ILE A O 1
ATOM 634 N N . LEU A 1 86 ? -9.962 -3.142 -2.252 1.00 92.62 86 LEU A N 1
ATOM 635 C CA . LEU A 1 86 ? -8.587 -3.368 -1.814 1.00 92.62 86 LEU A CA 1
ATOM 636 C C . LEU A 1 86 ? -8.021 -2.066 -1.259 1.00 92.62 86 LEU A C 1
ATOM 638 O O . LEU A 1 86 ? -8.407 -0.980 -1.696 1.00 92.62 86 LEU A O 1
ATOM 642 N N . PHE A 1 87 ? -7.089 -2.176 -0.318 1.00 92.50 87 PHE A N 1
ATOM 643 C CA . PHE A 1 87 ? -6.533 -1.017 0.373 1.00 92.50 87 PHE A CA 1
ATOM 644 C C . PHE A 1 87 ? -5.022 -0.997 0.241 1.00 92.50 87 PHE A C 1
ATOM 646 O O . PHE A 1 87 ? -4.358 -2.000 0.491 1.00 92.50 87 PHE A O 1
ATOM 653 N N . LEU A 1 88 ? -4.461 0.145 -0.145 1.00 90.06 88 LEU A N 1
ATOM 654 C CA . LEU A 1 88 ? -3.014 0.305 -0.135 1.00 90.06 88 LEU A CA 1
ATOM 655 C C . LEU A 1 88 ? -2.534 0.480 1.311 1.00 90.06 88 LEU A C 1
ATOM 657 O O . LEU A 1 88 ? -3.108 1.299 2.029 1.00 90.06 88 LEU A O 1
ATOM 661 N N . PRO A 1 89 ? -1.490 -0.251 1.742 1.00 85.88 89 PRO A N 1
ATOM 662 C CA . PRO A 1 89 ? -0.948 -0.155 3.093 1.00 85.88 89 PRO A CA 1
ATOM 663 C C . PRO A 1 89 ? -0.033 1.072 3.222 1.00 85.88 89 PRO A C 1
ATOM 665 O O . PRO A 1 89 ? 1.130 0.948 3.585 1.00 85.88 89 PRO A O 1
ATOM 668 N N . THR A 1 90 ? -0.521 2.251 2.848 1.00 81.12 90 THR A N 1
ATOM 669 C CA . THR A 1 90 ? 0.253 3.493 2.863 1.00 81.12 90 THR A CA 1
ATOM 670 C C . THR A 1 90 ? -0.632 4.677 3.219 1.00 81.12 90 THR A C 1
ATOM 672 O O . THR A 1 90 ? -1.860 4.626 3.100 1.00 81.12 90 THR A O 1
ATOM 675 N N . GLU A 1 91 ? 0.002 5.759 3.653 1.00 81.12 91 GLU A N 1
ATOM 676 C CA . GLU A 1 91 ? -0.685 7.012 3.895 1.00 81.12 91 GLU A CA 1
ATOM 677 C C . GLU A 1 91 ? -1.092 7.663 2.569 1.00 81.12 91 GLU A C 1
ATOM 679 O O . GLU A 1 91 ? -0.261 7.972 1.714 1.00 81.12 91 GLU A O 1
ATOM 684 N N . LEU A 1 92 ? -2.393 7.902 2.407 1.00 76.06 92 LEU A N 1
ATOM 685 C CA . LEU A 1 92 ? -2.891 8.709 1.301 1.00 76.06 92 LEU A CA 1
ATOM 686 C C . LEU A 1 92 ? -2.504 10.179 1.522 1.00 76.06 92 LEU A C 1
ATOM 688 O O . LEU A 1 92 ? -2.615 10.658 2.655 1.00 76.06 92 LEU A O 1
ATOM 692 N N . PRO A 1 93 ? -2.100 10.916 0.470 1.00 75.12 93 PRO A N 1
ATOM 693 C CA . PRO A 1 93 ? -1.837 12.345 0.573 1.00 75.12 93 PRO A CA 1
ATOM 694 C C . PRO A 1 93 ? -3.026 13.086 1.190 1.00 75.12 93 PRO A C 1
ATOM 696 O O . PRO A 1 93 ? -4.171 12.898 0.776 1.00 75.12 93 PRO A O 1
ATOM 699 N N . ARG A 1 94 ? -2.752 13.936 2.182 1.00 76.00 94 ARG A N 1
ATOM 700 C CA . ARG A 1 94 ? -3.754 14.767 2.857 1.00 76.00 94 ARG A CA 1
ATOM 701 C C . ARG A 1 94 ? -3.313 16.230 2.866 1.00 76.00 94 ARG A C 1
ATOM 703 O O . ARG A 1 94 ? -2.106 16.480 2.913 1.00 76.00 94 ARG A O 1
ATOM 710 N N . PRO A 1 95 ? -4.258 17.186 2.849 1.00 75.38 95 PRO A N 1
ATOM 711 C CA . PRO A 1 95 ? -3.930 18.587 3.074 1.00 75.38 95 PRO A CA 1
ATOM 712 C C . PRO A 1 95 ? -3.275 18.740 4.449 1.00 75.38 95 PRO A C 1
ATOM 714 O O . PRO A 1 95 ? -3.759 18.169 5.432 1.00 75.38 95 PRO A O 1
ATOM 717 N N . LEU A 1 96 ? -2.176 19.490 4.518 1.00 80.62 96 LEU A N 1
ATOM 718 C CA . LEU A 1 96 ? -1.610 19.899 5.800 1.00 80.62 96 LEU A CA 1
ATOM 719 C C . LEU A 1 96 ? -2.547 20.929 6.448 1.00 80.62 96 LEU A C 1
ATOM 721 O O . LEU A 1 96 ? -3.163 21.710 5.728 1.00 80.62 96 LEU A O 1
ATOM 725 N N . PRO A 1 97 ? -2.696 20.918 7.782 1.00 88.50 97 PRO A N 1
ATOM 726 C CA . PRO A 1 97 ? -3.542 21.886 8.458 1.00 88.50 97 PRO A CA 1
ATOM 727 C C . PRO A 1 97 ? -2.890 23.272 8.439 1.00 88.50 97 PRO A C 1
ATOM 729 O O . PRO A 1 97 ? -1.797 23.443 8.979 1.00 88.50 97 PRO A O 1
ATOM 732 N N . ASP A 1 98 ? -3.587 24.256 7.873 1.00 89.44 98 ASP A N 1
ATOM 733 C CA . ASP A 1 98 ? -3.112 25.648 7.823 1.00 89.44 98 ASP A CA 1
ATOM 734 C C . ASP A 1 98 ? -3.505 26.461 9.071 1.00 89.44 98 ASP A C 1
ATOM 736 O O . ASP A 1 98 ? -2.903 27.492 9.373 1.00 89.44 98 ASP A O 1
ATOM 740 N N . ASP A 1 99 ? -4.512 26.000 9.819 1.00 93.06 99 ASP A N 1
ATOM 741 C CA . ASP A 1 99 ? -5.062 26.693 10.985 1.00 93.06 99 ASP A CA 1
ATOM 742 C C . ASP A 1 99 ? -5.440 25.737 12.136 1.00 93.06 99 ASP A C 1
ATOM 744 O O . ASP A 1 99 ? -5.378 24.507 12.031 1.00 93.06 99 ASP A O 1
ATOM 748 N N . ALA A 1 100 ? -5.837 26.317 13.273 1.00 94.12 100 ALA A N 1
ATOM 749 C CA . ALA A 1 100 ? -6.181 25.572 14.482 1.00 94.12 100 ALA A CA 1
ATOM 750 C C . ALA A 1 100 ? -7.422 24.672 14.326 1.00 94.12 100 ALA A C 1
ATOM 752 O O . ALA A 1 100 ? -7.455 23.585 14.913 1.00 94.12 100 ALA A O 1
ATOM 753 N N . ASN A 1 101 ? -8.420 25.084 13.537 1.00 93.94 101 ASN A N 1
ATOM 754 C CA . ASN A 1 101 ? -9.625 24.289 13.294 1.00 93.94 101 ASN A CA 1
ATOM 755 C C . ASN A 1 101 ? -9.288 23.075 12.422 1.00 93.94 101 ASN A C 1
ATOM 757 O O . ASN A 1 101 ? -9.696 21.957 12.740 1.00 93.94 101 ASN A O 1
ATOM 761 N N . GLN A 1 102 ? -8.467 23.264 11.387 1.00 94.00 102 GLN A N 1
ATOM 762 C CA . GLN A 1 102 ? -7.947 22.173 10.564 1.00 94.00 102 GLN A CA 1
ATOM 763 C C . GLN A 1 102 ? -7.081 21.212 11.385 1.00 94.00 102 GLN A C 1
ATOM 765 O O . GLN A 1 102 ? -7.212 19.997 11.250 1.00 94.00 102 GLN A O 1
ATOM 770 N N . ALA A 1 103 ? -6.243 21.723 12.291 1.00 94.50 103 ALA A N 1
ATOM 771 C CA . ALA A 1 103 ? -5.448 20.885 13.188 1.00 94.50 103 ALA A CA 1
ATOM 772 C C . ALA A 1 103 ? -6.318 20.103 14.192 1.00 94.50 103 ALA A C 1
ATOM 774 O O . ALA A 1 103 ? -6.008 18.959 14.536 1.00 94.50 103 ALA A O 1
ATOM 775 N N . HIS A 1 104 ? -7.414 20.692 14.680 1.00 94.88 104 HIS A N 1
ATOM 776 C CA . HIS A 1 104 ? -8.374 19.995 15.536 1.00 94.88 104 HIS A CA 1
ATOM 777 C C . HIS A 1 104 ? -9.112 18.890 14.771 1.00 94.88 104 HIS A C 1
ATOM 779 O O . HIS A 1 104 ? -9.124 17.746 15.229 1.00 94.88 104 HIS A O 1
ATOM 785 N N . TRP A 1 105 ? -9.624 19.196 13.574 1.00 95.44 105 TRP A N 1
ATOM 786 C CA . TRP A 1 105 ? -10.217 18.203 12.678 1.00 95.44 105 TRP A CA 1
ATOM 787 C C . TRP A 1 105 ? -9.241 17.061 12.382 1.00 95.44 105 TRP A C 1
ATOM 789 O O . TRP A 1 105 ? -9.607 15.902 12.549 1.00 95.44 105 TRP A O 1
ATOM 799 N N . ALA A 1 106 ? -7.990 17.360 12.017 1.00 94.50 106 ALA A N 1
ATOM 800 C CA . ALA A 1 106 ? -7.002 16.344 11.658 1.00 94.50 106 ALA A CA 1
ATOM 801 C C . ALA A 1 106 ? -6.738 15.366 12.813 1.00 94.50 106 ALA A C 1
ATOM 803 O O . ALA A 1 106 ? -6.620 14.160 12.586 1.00 94.50 106 ALA A O 1
ATOM 804 N N . ARG A 1 107 ? -6.699 15.869 14.057 1.00 95.06 107 ARG A N 1
ATOM 805 C CA . ARG A 1 107 ? -6.575 15.038 15.263 1.00 95.06 107 ARG A CA 1
ATOM 806 C C . ARG A 1 107 ? -7.805 14.161 15.486 1.00 95.06 107 ARG A C 1
ATOM 808 O O . ARG A 1 107 ? -7.634 12.966 15.706 1.00 95.06 107 ARG A O 1
ATOM 815 N N . HIS A 1 108 ? -9.017 14.718 15.402 1.00 96.25 108 HIS A N 1
ATOM 816 C CA . HIS A 1 108 ? -10.248 13.935 15.588 1.00 96.25 108 HIS A CA 1
ATOM 817 C C . HIS A 1 108 ? -10.410 12.880 14.491 1.00 96.25 108 HIS A C 1
ATOM 819 O O . HIS A 1 108 ? -10.646 11.711 14.776 1.00 96.25 108 HIS A O 1
ATOM 825 N N . PHE A 1 109 ? -10.170 13.264 13.238 1.00 95.62 109 PHE A N 1
ATOM 826 C CA . PHE A 1 109 ? -10.191 12.375 12.081 1.00 95.62 109 PHE A CA 1
ATOM 827 C C . PHE A 1 109 ? -9.202 11.212 12.229 1.00 95.62 109 PHE A C 1
ATOM 829 O O . PHE A 1 109 ? -9.557 10.058 11.990 1.00 95.62 109 PHE A O 1
ATOM 836 N N . ALA A 1 110 ? -7.968 11.491 12.664 1.00 94.62 110 ALA A N 1
ATOM 837 C CA . ALA A 1 110 ? -6.980 10.453 12.942 1.00 94.62 110 ALA A CA 1
ATOM 838 C C . ALA A 1 110 ? -7.399 9.549 14.113 1.00 94.62 110 ALA A C 1
ATOM 840 O O . ALA A 1 110 ? -7.239 8.336 14.019 1.00 94.62 110 ALA A O 1
ATOM 841 N N . ALA A 1 111 ? -7.969 10.108 15.184 1.00 96.56 111 ALA A N 1
ATOM 842 C CA . ALA A 1 111 ? -8.411 9.341 16.349 1.00 96.56 111 ALA A CA 1
ATOM 843 C C . ALA A 1 111 ? -9.560 8.373 16.015 1.00 96.56 111 ALA A C 1
ATOM 845 O O . ALA A 1 111 ? -9.506 7.201 16.390 1.00 96.56 111 ALA A O 1
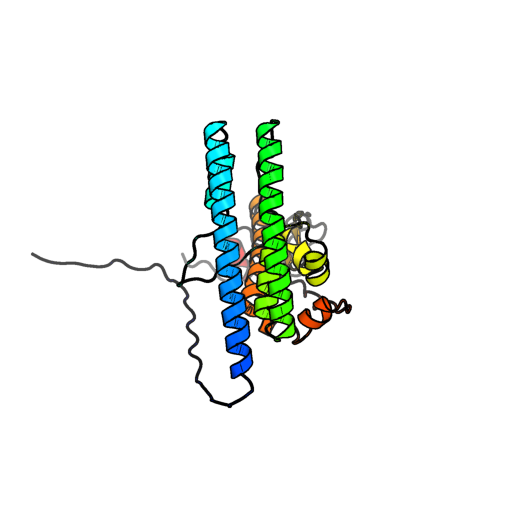ATOM 846 N N . VAL A 1 112 ? -10.566 8.835 15.263 1.00 97.19 112 VAL A N 1
ATOM 847 C CA . VAL A 1 112 ? -11.692 8.004 14.801 1.00 97.19 112 VAL A CA 1
ATOM 848 C C . VAL A 1 112 ? -11.185 6.836 13.954 1.00 97.19 112 VAL A C 1
ATOM 850 O O . VAL A 1 112 ? -11.555 5.685 14.188 1.00 97.19 112 VAL A O 1
ATOM 853 N N . ARG A 1 113 ? -10.274 7.110 13.015 1.00 95.94 113 ARG A N 1
ATOM 854 C CA . ARG A 1 113 ? -9.681 6.077 12.157 1.00 95.94 113 ARG A CA 1
ATOM 855 C C . ARG A 1 113 ? -8.793 5.101 12.921 1.00 95.94 113 ARG A C 1
ATOM 857 O O . ARG A 1 113 ? -8.883 3.903 12.683 1.00 95.94 113 ARG A O 1
ATOM 864 N N . ALA A 1 114 ? -7.988 5.578 13.869 1.00 96.69 114 ALA A N 1
ATOM 865 C CA . ALA A 1 114 ? -7.147 4.721 14.702 1.00 96.69 114 ALA A CA 1
ATOM 866 C C . ALA A 1 114 ? -7.981 3.752 15.556 1.00 96.69 114 ALA A C 1
ATOM 868 O O . ALA A 1 114 ? -7.624 2.581 15.688 1.00 96.69 114 ALA A O 1
ATOM 869 N N . LYS A 1 115 ? -9.132 4.201 16.079 1.00 97.44 115 LYS A N 1
ATOM 870 C CA . LYS A 1 115 ? -10.078 3.319 16.778 1.00 97.44 115 LYS A CA 1
ATOM 871 C C . LYS A 1 115 ? -10.584 2.203 15.858 1.00 97.44 115 LYS A C 1
ATOM 873 O O . LYS A 1 115 ? -10.560 1.035 16.243 1.00 97.44 115 LYS A O 1
ATOM 878 N N . TYR A 1 116 ? -10.997 2.548 14.639 1.00 97.19 116 TYR A N 1
ATOM 879 C CA . TYR A 1 116 ? -11.453 1.558 13.663 1.00 97.19 116 TYR A CA 1
ATOM 880 C C . TYR A 1 116 ? -10.326 0.600 13.240 1.00 97.19 116 TYR A C 1
ATOM 882 O O . TYR A 1 116 ? -10.536 -0.610 13.164 1.00 97.19 116 TYR A O 1
ATOM 890 N N . ALA A 1 117 ? -9.104 1.109 13.063 1.00 97.50 117 ALA A N 1
ATOM 891 C CA . ALA A 1 117 ? -7.915 0.306 12.783 1.00 97.50 117 ALA A CA 1
ATOM 892 C C . ALA A 1 117 ? -7.653 -0.743 13.878 1.00 97.50 117 ALA A C 1
ATOM 894 O O . ALA A 1 117 ? -7.371 -1.897 13.563 1.00 97.50 117 ALA A O 1
ATOM 895 N N . ALA A 1 118 ? -7.804 -0.381 15.155 1.00 97.88 118 ALA A N 1
ATOM 896 C CA . ALA A 1 118 ? -7.648 -1.322 16.265 1.00 97.88 118 ALA A CA 1
ATOM 897 C C . ALA A 1 118 ? -8.689 -2.457 16.219 1.00 97.88 118 ALA A C 1
ATOM 899 O O . ALA A 1 118 ? -8.343 -3.618 16.444 1.00 97.88 118 ALA A O 1
ATOM 900 N N . HIS A 1 119 ? -9.944 -2.148 15.868 1.00 97.19 119 HIS A N 1
ATOM 901 C CA . HIS A 1 119 ? -10.978 -3.169 15.670 1.00 97.19 119 HIS A CA 1
ATOM 902 C C . HIS A 1 119 ? -10.634 -4.099 14.497 1.00 97.19 119 HIS A C 1
ATOM 904 O O . HIS A 1 119 ? -10.644 -5.320 14.647 1.00 97.19 119 HIS A O 1
ATOM 910 N N . LEU A 1 120 ? -10.250 -3.536 13.346 1.00 97.56 120 LEU A N 1
ATOM 911 C CA . LEU A 1 120 ? -9.818 -4.311 12.178 1.00 97.56 120 LEU A CA 1
ATOM 912 C C . LEU A 1 120 ? -8.627 -5.226 12.495 1.00 97.56 120 LEU A C 1
ATOM 914 O O . LEU A 1 120 ? -8.563 -6.344 11.986 1.00 97.56 120 LEU A O 1
ATOM 918 N N . PHE A 1 121 ? -7.696 -4.775 13.339 1.00 98.19 121 PHE A N 1
ATOM 919 C CA . PHE A 1 121 ? -6.544 -5.568 13.757 1.00 98.19 121 PHE A CA 1
ATOM 920 C C . PHE A 1 121 ? -6.951 -6.777 14.607 1.00 98.19 121 PHE A C 1
ATOM 922 O O . PHE A 1 121 ? -6.483 -7.884 14.344 1.00 98.19 121 PHE A O 1
ATOM 929 N N . ALA A 1 122 ? -7.855 -6.590 15.575 1.00 96.69 122 ALA A N 1
ATOM 930 C CA . ALA A 1 122 ? -8.385 -7.690 16.382 1.00 96.69 122 ALA A CA 1
ATOM 931 C C . ALA A 1 122 ? -9.096 -8.739 15.508 1.00 96.69 122 ALA A C 1
ATOM 933 O O . ALA A 1 122 ? -8.882 -9.939 15.667 1.00 96.69 122 ALA A O 1
ATOM 934 N N . GLN A 1 123 ? -9.872 -8.290 14.519 1.00 96.69 123 GLN A N 1
ATOM 935 C CA . GLN A 1 123 ? -10.509 -9.180 13.547 1.00 96.69 123 GLN A CA 1
ATOM 936 C C . GLN A 1 123 ? -9.466 -9.908 12.687 1.00 96.69 123 GLN A C 1
ATOM 938 O O . GLN A 1 123 ? -9.563 -11.116 12.479 1.00 96.69 123 GLN A O 1
ATOM 943 N N . ALA A 1 124 ? -8.424 -9.211 12.223 1.00 97.12 124 ALA A N 1
ATOM 944 C CA . ALA A 1 124 ? -7.344 -9.828 11.453 1.00 97.12 124 ALA A CA 1
ATOM 945 C C . ALA A 1 124 ? -6.664 -10.970 12.227 1.00 97.12 124 ALA A C 1
ATOM 947 O O . ALA A 1 124 ? -6.365 -12.013 11.645 1.00 97.12 124 ALA A O 1
ATOM 948 N N . GLU A 1 125 ? -6.462 -10.796 13.534 1.00 96.06 125 GLU A N 1
ATOM 949 C CA . GLU A 1 125 ? -5.929 -11.839 14.408 1.00 96.06 125 GLU A CA 1
ATOM 950 C C . GLU A 1 125 ? -6.871 -13.051 14.498 1.00 96.06 125 GLU A C 1
ATOM 952 O O . GLU A 1 125 ? -6.413 -14.183 14.340 1.00 96.06 125 GLU A O 1
ATOM 957 N N . GLN A 1 126 ? -8.182 -12.839 14.655 1.00 94.75 126 GLN A N 1
ATOM 958 C CA . GLN A 1 126 ? -9.170 -13.927 14.659 1.00 94.75 126 GLN A CA 1
ATOM 959 C C . GLN A 1 126 ? -9.164 -14.718 13.341 1.00 94.75 126 GLN A C 1
ATOM 961 O O . GLN A 1 126 ? -9.132 -15.951 13.357 1.00 94.75 126 GLN A O 1
ATOM 966 N N . TYR A 1 127 ? -9.123 -14.035 12.190 1.00 94.88 127 TYR A N 1
ATOM 967 C CA . TYR A 1 127 ? -9.019 -14.697 10.883 1.00 94.88 127 TYR A CA 1
ATOM 968 C C . TYR A 1 127 ? -7.720 -15.505 10.748 1.00 94.88 127 TYR A C 1
ATOM 970 O O . TYR A 1 127 ? -7.747 -16.626 10.235 1.00 94.88 127 TYR A O 1
ATOM 978 N N . ALA A 1 128 ? -6.594 -14.983 11.245 1.00 94.56 128 ALA A N 1
ATOM 979 C CA . ALA A 1 128 ? -5.319 -15.698 11.239 1.00 94.56 128 ALA A CA 1
ATOM 980 C C . ALA A 1 128 ? -5.349 -16.942 12.148 1.00 94.56 128 ALA A C 1
ATOM 982 O O . ALA A 1 128 ? -4.865 -18.005 11.753 1.00 94.56 128 ALA A O 1
ATOM 983 N N . GLN A 1 129 ? -5.959 -16.847 13.333 1.00 92.44 129 GLN A N 1
ATOM 984 C CA . GLN A 1 129 ? -6.155 -17.982 14.246 1.00 92.44 129 GLN A CA 1
ATOM 985 C C . GLN A 1 129 ? -7.081 -19.052 13.646 1.00 92.44 129 GLN A C 1
ATOM 987 O O . GLN A 1 129 ? -6.842 -20.245 13.824 1.00 92.44 129 GLN A O 1
ATOM 992 N N . ALA A 1 130 ? -8.088 -18.641 12.871 1.00 92.75 130 ALA A N 1
ATOM 993 C CA . ALA A 1 130 ? -8.974 -19.535 12.124 1.00 92.75 130 ALA A CA 1
ATOM 994 C C . ALA A 1 130 ? -8.344 -20.112 10.833 1.00 92.75 130 ALA A C 1
ATOM 996 O O . ALA A 1 130 ? -8.997 -20.869 10.109 1.00 92.75 130 ALA A O 1
ATOM 997 N N . GLY A 1 131 ? -7.094 -19.755 10.513 1.00 92.44 131 GLY A N 1
ATOM 998 C CA . GLY A 1 131 ? -6.380 -20.227 9.323 1.00 92.44 131 GLY A CA 1
ATOM 999 C C . GLY A 1 131 ? -6.840 -19.590 8.005 1.00 92.44 131 GLY A C 1
ATOM 1000 O O . GLY A 1 131 ? -6.567 -20.129 6.932 1.00 92.44 131 GLY A O 1
ATOM 1001 N N . ASP A 1 132 ? -7.558 -18.466 8.045 1.00 95.06 132 ASP A N 1
ATOM 1002 C CA . ASP A 1 132 ? -7.858 -17.639 6.869 1.00 95.06 132 ASP A CA 1
ATOM 1003 C C . ASP A 1 132 ? -6.885 -16.459 6.784 1.00 95.06 132 ASP A C 1
ATOM 1005 O O . ASP A 1 132 ? -7.211 -15.289 7.005 1.00 95.06 132 ASP A O 1
ATOM 1009 N N . GLU A 1 133 ? -5.640 -16.789 6.457 1.00 95.44 133 GLU A N 1
ATOM 1010 C CA . GLU A 1 133 ? -4.564 -15.807 6.357 1.00 95.44 133 GLU A CA 1
ATOM 1011 C C . GLU A 1 133 ? -4.788 -14.796 5.227 1.00 95.44 133 GLU A C 1
ATOM 1013 O O . GLU A 1 133 ? -4.355 -13.652 5.328 1.00 95.44 133 GLU A O 1
ATOM 1018 N N . ALA A 1 134 ? -5.511 -15.174 4.169 1.00 95.44 134 ALA A N 1
ATOM 1019 C CA . ALA A 1 134 ? -5.821 -14.261 3.076 1.00 95.44 134 ALA A CA 1
ATOM 1020 C C . ALA A 1 134 ? -6.775 -13.143 3.533 1.00 95.44 134 ALA A C 1
ATOM 1022 O O . ALA A 1 134 ? -6.597 -11.984 3.147 1.00 95.44 134 ALA A O 1
ATOM 1023 N N . ALA A 1 135 ? -7.789 -13.464 4.345 1.00 95.00 135 ALA A N 1
ATOM 1024 C CA . ALA A 1 135 ? -8.647 -12.458 4.968 1.00 95.00 135 ALA A CA 1
ATOM 1025 C C . ALA A 1 135 ? -7.878 -11.597 5.976 1.00 95.00 135 ALA A C 1
ATOM 1027 O O . ALA A 1 135 ? -7.954 -10.369 5.896 1.00 95.00 135 ALA A O 1
ATOM 1028 N N . ALA A 1 136 ? -7.073 -12.220 6.841 1.00 96.88 136 ALA A N 1
ATOM 1029 C CA . ALA A 1 136 ? -6.235 -11.509 7.804 1.00 96.88 136 ALA A CA 1
ATOM 1030 C C . ALA A 1 136 ? -5.262 -10.530 7.123 1.00 96.88 136 ALA A C 1
ATOM 1032 O O . ALA A 1 136 ? -5.148 -9.378 7.538 1.00 96.88 136 ALA A O 1
ATOM 1033 N N . TYR A 1 137 ? -4.610 -10.943 6.032 1.00 96.69 137 TYR A N 1
ATOM 1034 C CA . TYR A 1 137 ? -3.699 -10.094 5.263 1.00 96.69 137 TYR A CA 1
ATOM 1035 C C . TYR A 1 137 ? -4.400 -8.849 4.709 1.00 96.69 137 TYR A C 1
ATOM 1037 O O . TYR A 1 137 ? -3.905 -7.734 4.871 1.00 96.69 137 TYR A O 1
ATOM 1045 N N . ARG A 1 138 ? -5.585 -9.017 4.106 1.00 95.75 138 ARG A N 1
ATOM 1046 C CA . ARG A 1 138 ? -6.378 -7.885 3.596 1.00 95.75 138 ARG A CA 1
ATOM 1047 C C . ARG A 1 138 ? -6.807 -6.937 4.711 1.00 95.75 138 ARG A C 1
ATOM 1049 O O . ARG A 1 138 ? -6.763 -5.723 4.518 1.00 95.75 138 ARG A O 1
ATOM 1056 N N . LEU A 1 139 ? -7.188 -7.471 5.872 1.00 96.62 139 LEU A N 1
ATOM 1057 C CA . LEU A 1 139 ? -7.518 -6.647 7.033 1.00 96.62 139 LEU A CA 1
ATOM 1058 C C . LEU A 1 139 ? -6.294 -5.874 7.529 1.00 96.62 139 LEU A C 1
ATOM 1060 O O . LEU A 1 139 ? -6.431 -4.691 7.794 1.00 96.62 139 LEU A O 1
ATOM 1064 N N . LEU A 1 140 ? -5.091 -6.455 7.552 1.00 97.00 140 LEU A N 1
ATOM 1065 C CA . LEU A 1 140 ? -3.867 -5.713 7.892 1.00 97.00 140 LEU A CA 1
ATOM 1066 C C . LEU A 1 140 ? -3.556 -4.581 6.899 1.00 97.00 140 LEU A C 1
ATOM 1068 O O . LEU A 1 140 ? -3.126 -3.506 7.317 1.00 97.00 140 LEU A O 1
ATOM 1072 N N . CYS A 1 141 ? -3.795 -4.780 5.599 1.00 96.06 141 CYS A N 1
ATOM 1073 C CA . CYS A 1 141 ? -3.697 -3.692 4.621 1.00 96.06 141 CYS A CA 1
ATOM 1074 C C . CYS A 1 141 ? -4.710 -2.575 4.918 1.00 96.06 141 CYS A C 1
ATOM 1076 O O . CYS A 1 141 ? -4.367 -1.396 4.839 1.00 96.06 141 CYS A O 1
ATOM 1078 N N . HIS A 1 142 ? -5.932 -2.936 5.316 1.00 95.62 142 HIS A N 1
ATOM 1079 C CA . HIS A 1 142 ? -6.957 -1.980 5.732 1.00 95.62 142 HIS A CA 1
ATOM 1080 C C . HIS A 1 142 ? -6.574 -1.253 7.033 1.00 95.62 142 HIS A C 1
ATOM 1082 O O . HIS A 1 142 ? -6.699 -0.034 7.100 1.00 95.62 142 HIS A O 1
ATOM 1088 N N . VAL A 1 143 ? -6.015 -1.960 8.023 1.00 97.06 143 VAL A N 1
ATOM 1089 C CA . VAL A 1 143 ? -5.479 -1.376 9.264 1.00 97.06 143 VAL A CA 1
ATOM 1090 C C . VAL A 1 143 ? -4.468 -0.284 8.938 1.00 97.06 143 VAL A C 1
ATOM 1092 O O . VAL A 1 143 ? -4.597 0.813 9.458 1.00 97.06 143 VAL A O 1
ATOM 1095 N N . LEU A 1 144 ? -3.504 -0.543 8.050 1.00 95.25 144 LEU A N 1
ATOM 1096 C CA . LEU A 1 144 ? -2.477 0.446 7.692 1.00 95.25 144 LEU A CA 1
ATOM 1097 C C . LEU A 1 144 ? -3.004 1.608 6.850 1.00 95.25 144 LEU A C 1
ATOM 1099 O O . LEU A 1 144 ? -2.444 2.700 6.892 1.00 95.25 144 LEU A O 1
ATOM 1103 N N . ARG A 1 145 ? -4.089 1.401 6.105 1.00 93.62 145 ARG A N 1
ATOM 1104 C CA . ARG A 1 145 ? -4.802 2.500 5.457 1.00 93.62 145 ARG A CA 1
ATOM 1105 C C . ARG A 1 145 ? -5.464 3.404 6.497 1.00 93.62 145 ARG A C 1
ATOM 1107 O O . ARG A 1 145 ? -5.454 4.619 6.328 1.00 93.62 145 ARG A O 1
ATOM 1114 N N . GLU A 1 146 ? -6.033 2.847 7.564 1.00 94.69 146 GLU A N 1
ATOM 1115 C CA . GLU A 1 146 ? -6.697 3.620 8.622 1.00 94.69 146 GLU A CA 1
ATOM 1116 C C . GLU A 1 146 ? -5.723 4.255 9.618 1.00 94.69 146 GLU A C 1
ATOM 1118 O O . GLU A 1 146 ? -5.835 5.446 9.902 1.00 94.69 146 GLU A O 1
ATOM 1123 N N . ASP A 1 147 ? -4.722 3.505 10.061 1.00 94.88 147 ASP A N 1
ATOM 1124 C CA . ASP A 1 147 ? -3.613 3.955 10.892 1.00 94.88 147 ASP A CA 1
ATOM 1125 C C . ASP A 1 147 ? -2.272 3.551 10.249 1.00 94.88 147 ASP A C 1
ATOM 1127 O O . ASP A 1 147 ? -1.737 2.466 10.516 1.00 94.88 147 ASP A O 1
ATOM 1131 N N . PRO A 1 148 ? -1.678 4.438 9.425 1.00 92.31 148 PRO A N 1
ATOM 1132 C CA . PRO A 1 148 ? -0.373 4.198 8.816 1.00 92.31 148 PRO A CA 1
ATOM 1133 C C . PRO A 1 148 ? 0.749 3.971 9.831 1.00 92.31 148 PRO A C 1
ATOM 1135 O O . PRO A 1 148 ? 1.793 3.438 9.467 1.00 92.31 148 PRO A O 1
ATOM 1138 N N . ASN A 1 149 ? 0.578 4.353 11.100 1.00 92.38 149 ASN A N 1
ATOM 1139 C CA . ASN A 1 149 ? 1.587 4.197 12.146 1.00 92.38 149 ASN A CA 1
ATOM 1140 C C . ASN A 1 149 ? 1.320 3.003 13.070 1.00 92.38 149 ASN A C 1
ATOM 1142 O O . ASN A 1 149 ? 2.042 2.830 14.054 1.00 92.38 149 ASN A O 1
ATOM 1146 N N . HIS A 1 150 ? 0.364 2.133 12.729 1.00 95.94 150 HIS A N 1
ATOM 1147 C CA . HIS A 1 150 ? 0.014 0.976 13.543 1.00 95.94 150 HIS A CA 1
ATOM 1148 C C . HIS A 1 150 ? 1.192 -0.008 13.669 1.00 95.94 150 HIS A C 1
ATOM 1150 O O . HIS A 1 150 ? 1.432 -0.869 12.812 1.00 95.94 150 HIS A O 1
ATOM 1156 N N . ALA A 1 151 ? 1.921 0.077 14.785 1.00 94.69 151 ALA A N 1
ATOM 1157 C CA . ALA A 1 151 ? 3.207 -0.595 14.974 1.00 94.69 151 ALA A CA 1
ATOM 1158 C C . ALA A 1 151 ? 3.132 -2.122 14.804 1.00 94.69 151 ALA A C 1
ATOM 1160 O O . ALA A 1 151 ? 3.991 -2.718 14.151 1.00 94.69 151 ALA A O 1
ATOM 1161 N N . ALA A 1 152 ? 2.090 -2.769 15.339 1.00 95.75 152 ALA A N 1
ATOM 1162 C CA . ALA A 1 152 ? 1.938 -4.221 15.232 1.00 95.75 152 ALA A CA 1
ATOM 1163 C C . ALA A 1 152 ? 1.689 -4.684 13.785 1.00 95.75 152 ALA A C 1
ATOM 1165 O O . ALA A 1 152 ? 2.350 -5.614 13.326 1.00 95.75 152 ALA A O 1
ATOM 1166 N N . ALA A 1 153 ? 0.811 -4.006 13.038 1.00 95.75 153 ALA A N 1
ATOM 1167 C CA . ALA A 1 153 ? 0.555 -4.294 11.630 1.00 95.75 153 ALA A CA 1
ATOM 1168 C C . ALA A 1 153 ? 1.806 -4.060 10.769 1.00 95.75 153 ALA A C 1
ATOM 1170 O O . ALA A 1 153 ? 2.162 -4.928 9.972 1.00 95.75 153 ALA A O 1
ATOM 1171 N N . LYS A 1 154 ? 2.548 -2.963 10.999 1.00 93.12 154 LYS A N 1
ATOM 1172 C CA . LYS A 1 154 ? 3.849 -2.719 10.348 1.00 93.12 154 LYS A CA 1
ATOM 1173 C C . LYS A 1 154 ? 4.868 -3.810 10.668 1.00 93.12 154 LYS A C 1
ATOM 1175 O O . LYS A 1 154 ? 5.549 -4.280 9.765 1.00 93.12 154 LYS A O 1
ATOM 1180 N N . ARG A 1 155 ? 4.950 -4.274 11.918 1.00 93.06 155 ARG A N 1
ATOM 1181 C CA . ARG A 1 155 ? 5.825 -5.394 12.305 1.00 93.06 155 ARG A CA 1
ATOM 1182 C C . ARG A 1 155 ? 5.429 -6.689 11.594 1.00 93.06 155 ARG A C 1
ATOM 1184 O O . ARG A 1 155 ? 6.304 -7.392 11.095 1.00 93.06 155 ARG A O 1
ATOM 1191 N N . ILE A 1 156 ? 4.136 -7.013 11.545 1.00 94.56 156 ILE A N 1
ATOM 1192 C CA . ILE A 1 156 ? 3.628 -8.240 10.917 1.00 94.56 156 ILE A CA 1
ATOM 1193 C C . ILE A 1 156 ? 3.827 -8.196 9.403 1.00 94.56 156 ILE A C 1
ATOM 1195 O O . ILE A 1 156 ? 4.332 -9.158 8.839 1.00 94.56 156 ILE A O 1
ATOM 1199 N N . LEU A 1 157 ? 3.540 -7.094 8.721 1.00 92.12 157 LEU A N 1
ATOM 1200 C CA . LEU A 1 157 ? 3.723 -7.015 7.270 1.00 92.12 157 LEU A CA 1
ATOM 1201 C C . LEU A 1 157 ? 5.181 -6.740 6.862 1.00 92.12 157 LEU A C 1
ATOM 1203 O O . LEU A 1 157 ? 5.632 -7.226 5.827 1.00 92.12 157 LEU A O 1
ATOM 1207 N N . GLY A 1 158 ? 5.955 -6.055 7.701 1.00 88.75 158 GLY A N 1
ATOM 1208 C CA . GLY A 1 158 ? 7.380 -5.792 7.509 1.00 88.75 158 GLY A CA 1
ATOM 1209 C C . GLY A 1 158 ? 7.687 -5.162 6.140 1.00 88.75 158 GLY A C 1
ATOM 1210 O O . GLY A 1 158 ? 7.090 -4.138 5.801 1.00 88.75 158 GLY A O 1
ATOM 1211 N N . PRO A 1 159 ? 8.586 -5.757 5.328 1.00 84.62 159 PRO A N 1
ATOM 1212 C CA . PRO A 1 159 ? 9.004 -5.188 4.044 1.00 84.62 159 PRO A CA 1
ATOM 1213 C C . PRO A 1 159 ? 7.864 -5.018 3.026 1.00 84.62 159 PRO A C 1
ATOM 1215 O O . PRO A 1 159 ? 7.980 -4.189 2.125 1.00 84.62 159 PRO A O 1
ATOM 1218 N N . LEU A 1 160 ? 6.747 -5.742 3.181 1.00 84.94 160 LEU A N 1
ATOM 1219 C CA . LEU A 1 160 ? 5.595 -5.634 2.279 1.00 84.94 160 LEU A CA 1
ATOM 1220 C C . LEU A 1 160 ? 4.928 -4.249 2.320 1.00 84.94 160 LEU A C 1
ATOM 1222 O O . LEU A 1 160 ? 4.293 -3.860 1.347 1.00 84.94 160 LEU A O 1
ATOM 1226 N N . VAL A 1 161 ? 5.081 -3.509 3.423 1.00 81.88 161 VAL A N 1
ATOM 1227 C CA . VAL A 1 161 ? 4.545 -2.144 3.587 1.00 81.88 161 VAL A CA 1
ATOM 1228 C C . VAL A 1 161 ? 5.463 -1.123 2.931 1.00 81.88 161 VAL A C 1
ATOM 1230 O O . VAL A 1 161 ? 5.022 -0.238 2.209 1.00 81.88 161 VAL A O 1
ATOM 1233 N N . THR A 1 162 ? 6.767 -1.274 3.152 1.00 76.44 162 THR A N 1
ATOM 1234 C CA . THR A 1 162 ? 7.753 -0.252 2.786 1.00 76.44 162 THR A CA 1
ATOM 1235 C C . THR A 1 162 ? 7.872 -0.027 1.284 1.00 76.44 162 THR A C 1
ATOM 1237 O O . THR A 1 162 ? 8.364 1.015 0.870 1.00 76.44 162 THR A O 1
ATOM 1240 N N . ALA A 1 163 ? 7.439 -0.982 0.457 1.00 77.88 163 ALA A N 1
ATOM 1241 C CA . ALA A 1 163 ? 7.644 -0.898 -0.981 1.00 77.88 163 ALA A CA 1
ATOM 1242 C C . ALA A 1 163 ? 6.803 0.181 -1.668 1.00 77.88 163 ALA A C 1
ATOM 1244 O O . ALA A 1 163 ? 7.318 0.899 -2.518 1.00 77.88 163 ALA A O 1
ATOM 1245 N N . VAL A 1 164 ? 5.555 0.361 -1.232 1.00 79.94 164 VAL A N 1
ATOM 1246 C CA . VAL A 1 164 ? 4.659 1.398 -1.769 1.00 79.94 164 VAL A CA 1
ATOM 1247 C C . VAL A 1 164 ? 4.986 2.804 -1.255 1.00 79.94 164 VAL A C 1
ATOM 1249 O O . VAL A 1 164 ? 4.546 3.787 -1.839 1.00 79.94 164 VAL A O 1
ATOM 1252 N N . GLU A 1 165 ? 5.760 2.917 -0.173 1.00 80.88 165 GLU A N 1
ATOM 1253 C CA . GLU A 1 165 ? 6.176 4.200 0.413 1.00 80.88 165 GLU A CA 1
ATOM 1254 C C . GLU A 1 165 ? 7.472 4.747 -0.216 1.00 80.88 165 GLU A C 1
ATOM 1256 O O . GLU A 1 165 ? 7.820 5.918 -0.031 1.00 80.88 165 GLU A O 1
ATOM 1261 N N . GLN A 1 166 ? 8.219 3.913 -0.946 1.00 82.81 166 GLN A N 1
ATOM 1262 C CA . GLN A 1 166 ? 9.491 4.317 -1.532 1.00 82.81 166 GLN A CA 1
ATOM 1263 C C . GLN A 1 166 ? 9.291 5.216 -2.748 1.00 82.81 166 GLN A C 1
ATOM 1265 O O . GLN A 1 166 ? 8.618 4.862 -3.708 1.00 82.81 166 GLN A O 1
ATOM 1270 N N . ARG A 1 167 ? 9.965 6.370 -2.733 1.00 86.44 167 ARG A N 1
ATOM 1271 C CA . ARG A 1 167 ? 10.024 7.272 -3.885 1.00 86.44 167 ARG A CA 1
ATOM 1272 C C . ARG A 1 167 ? 11.156 6.846 -4.823 1.00 86.44 167 ARG A C 1
ATOM 1274 O O . ARG A 1 167 ? 12.324 6.974 -4.426 1.00 86.44 167 ARG A O 1
ATOM 1281 N N . PRO A 1 168 ? 10.854 6.365 -6.042 1.00 91.00 168 PRO A N 1
ATOM 1282 C CA . PRO A 1 168 ? 11.876 5.944 -6.986 1.00 91.00 168 PRO A CA 1
ATOM 1283 C C . PRO A 1 168 ? 12.781 7.111 -7.378 1.00 91.00 168 PRO A C 1
ATOM 1285 O O . PRO A 1 168 ? 12.381 8.276 -7.401 1.00 91.00 168 PRO A O 1
ATOM 1288 N N . ARG A 1 169 ? 14.035 6.795 -7.705 1.00 93.44 169 ARG A N 1
ATOM 1289 C CA . ARG A 1 169 ? 15.006 7.777 -8.200 1.00 93.44 169 ARG A CA 1
ATOM 1290 C C . ARG A 1 169 ? 15.574 7.315 -9.524 1.00 93.44 169 ARG A C 1
ATOM 1292 O O . ARG A 1 169 ? 16.040 6.184 -9.639 1.00 93.44 169 ARG A O 1
ATOM 1299 N N . ILE A 1 170 ? 15.594 8.225 -10.490 1.00 95.12 170 ILE A N 1
ATOM 1300 C CA . ILE A 1 170 ? 16.212 7.985 -11.786 1.00 95.12 170 ILE A CA 1
ATOM 1301 C C . ILE A 1 170 ? 17.718 8.215 -11.707 1.00 95.12 170 ILE A C 1
ATOM 1303 O O . ILE A 1 170 ? 18.190 9.229 -11.189 1.00 95.12 170 ILE A O 1
ATOM 1307 N N . ARG A 1 171 ? 18.483 7.250 -12.210 1.00 95.50 171 ARG A N 1
ATOM 1308 C CA . ARG A 1 171 ? 19.939 7.318 -12.304 1.00 95.50 171 ARG A CA 1
ATOM 1309 C C . ARG A 1 171 ? 20.350 7.120 -13.747 1.00 95.50 171 ARG A C 1
ATOM 1311 O O . ARG A 1 171 ? 19.974 6.136 -14.373 1.00 95.50 171 ARG A O 1
ATOM 1318 N N . ARG A 1 172 ? 21.138 8.046 -14.279 1.00 95.25 172 ARG A N 1
ATOM 1319 C CA . ARG A 1 172 ? 21.675 7.923 -15.632 1.00 95.25 172 ARG A CA 1
ATOM 1320 C C . ARG A 1 172 ? 22.755 6.841 -15.659 1.00 95.25 172 ARG A C 1
ATOM 1322 O O . ARG A 1 172 ? 23.596 6.802 -14.763 1.00 95.25 172 ARG A O 1
ATOM 1329 N N . ALA A 1 173 ? 22.729 5.973 -16.664 1.00 94.44 173 ALA A N 1
ATOM 1330 C CA . ALA A 1 173 ? 23.726 4.917 -16.783 1.00 94.44 173 ALA A CA 1
ATOM 1331 C C . ALA A 1 173 ? 25.081 5.473 -17.241 1.00 94.44 173 ALA A C 1
ATOM 1333 O O . ALA A 1 173 ? 25.141 6.348 -18.105 1.00 94.44 173 ALA A O 1
ATOM 1334 N N . THR A 1 174 ? 26.168 4.950 -16.676 1.00 94.06 174 THR A N 1
ATOM 1335 C CA . THR A 1 174 ? 27.551 5.363 -16.982 1.00 94.06 174 THR A CA 1
ATOM 1336 C C . THR A 1 174 ? 28.294 4.379 -17.880 1.00 94.06 174 THR A C 1
ATOM 1338 O O . THR A 1 174 ? 29.379 4.692 -18.360 1.00 94.06 174 THR A O 1
ATOM 1341 N N . VAL A 1 175 ? 27.713 3.208 -18.129 1.00 93.81 175 VAL A N 1
ATOM 1342 C CA . VAL A 1 175 ? 28.266 2.157 -18.987 1.00 93.81 175 VAL A CA 1
ATOM 1343 C C . VAL A 1 175 ? 27.324 1.898 -20.162 1.00 93.81 175 VAL A C 1
ATOM 1345 O O . VAL A 1 175 ? 26.136 2.215 -20.052 1.00 93.81 175 VAL A O 1
ATOM 1348 N N . PRO A 1 176 ? 27.818 1.357 -21.288 1.00 94.44 176 PRO A N 1
ATOM 1349 C CA . PRO A 1 176 ? 26.950 0.883 -22.355 1.00 94.44 176 PRO A CA 1
ATOM 1350 C C . PRO A 1 176 ? 26.025 -0.237 -21.874 1.00 94.44 176 PRO A C 1
ATOM 1352 O O . PRO A 1 176 ? 26.407 -1.044 -21.023 1.00 94.44 176 PRO A O 1
ATOM 1355 N N . HIS A 1 177 ? 24.819 -0.306 -22.433 1.00 92.75 177 HIS A N 1
ATOM 1356 C CA . HIS A 1 177 ? 23.890 -1.380 -22.108 1.00 92.75 177 HIS A CA 1
ATOM 1357 C C . HIS A 1 177 ? 24.402 -2.706 -22.694 1.00 92.75 177 HIS A C 1
ATOM 1359 O O . HIS A 1 177 ? 24.645 -2.754 -23.902 1.00 92.75 177 HIS A O 1
ATOM 1365 N N . PRO A 1 178 ? 24.535 -3.782 -21.895 1.00 89.44 178 PRO A N 1
ATOM 1366 C CA . PRO A 1 178 ? 25.169 -5.024 -22.343 1.00 89.44 178 PRO A CA 1
ATOM 1367 C C . PRO A 1 178 ? 24.396 -5.729 -23.464 1.00 89.44 178 PRO A C 1
ATOM 1369 O O . PRO A 1 178 ? 25.008 -6.251 -24.385 1.00 89.44 178 PRO A O 1
ATOM 1372 N N . GLU A 1 179 ? 23.062 -5.717 -23.405 1.00 87.19 179 GLU A N 1
ATOM 1373 C CA . GLU A 1 179 ? 22.209 -6.427 -24.370 1.00 87.19 179 GLU A CA 1
ATOM 1374 C C . GLU A 1 179 ? 21.891 -5.591 -25.620 1.00 87.19 179 GLU A C 1
ATOM 1376 O O . GLU A 1 179 ? 22.196 -5.989 -26.738 1.00 87.19 179 GLU A O 1
ATOM 1381 N N . PHE A 1 180 ? 21.338 -4.386 -25.445 1.00 87.38 180 PHE A N 1
ATOM 1382 C CA . PHE A 1 180 ? 20.943 -3.525 -26.568 1.00 87.38 180 PHE A CA 1
ATOM 1383 C C . PHE A 1 180 ? 22.059 -2.651 -27.158 1.00 87.38 180 PHE A C 1
ATOM 1385 O O . PHE A 1 180 ? 21.808 -1.891 -28.094 1.00 87.38 180 PHE A O 1
ATOM 1392 N N . GLY A 1 181 ? 23.270 -2.679 -26.594 1.00 88.81 181 GLY A N 1
ATOM 1393 C CA . GLY A 1 181 ? 24.399 -1.875 -27.076 1.00 88.81 181 GLY A CA 1
ATOM 1394 C C . GLY A 1 181 ? 24.198 -0.358 -26.967 1.00 88.81 181 GLY A C 1
ATOM 1395 O O . GLY A 1 181 ? 24.904 0.412 -27.619 1.00 88.81 181 GLY A O 1
ATOM 1396 N N . TRP A 1 182 ? 23.227 0.106 -26.175 1.00 92.50 182 TRP A N 1
ATOM 1397 C CA . TRP A 1 182 ? 22.970 1.534 -26.006 1.00 92.50 182 TRP A CA 1
ATOM 1398 C C . TRP A 1 182 ? 24.183 2.238 -25.387 1.00 92.50 182 TRP A C 1
ATOM 1400 O O . TRP A 1 182 ? 24.703 1.752 -24.383 1.00 92.50 182 TRP A O 1
ATOM 1410 N N . PRO A 1 183 ? 24.628 3.393 -25.916 1.00 93.81 183 PRO A N 1
ATOM 1411 C CA . PRO A 1 183 ? 25.773 4.112 -25.364 1.00 93.81 183 PRO A CA 1
ATOM 1412 C C . PRO A 1 183 ? 25.592 4.511 -23.895 1.00 93.81 183 PRO A C 1
ATOM 1414 O O . PRO A 1 183 ? 24.472 4.766 -23.437 1.00 93.81 183 PRO A O 1
ATOM 1417 N N . ALA A 1 184 ? 26.704 4.669 -23.175 1.00 93.81 184 ALA A N 1
ATOM 1418 C CA . ALA A 1 184 ? 26.693 5.281 -21.850 1.00 93.81 184 ALA A CA 1
ATOM 1419 C C . ALA A 1 184 ? 25.982 6.646 -21.888 1.00 93.81 184 ALA A C 1
ATOM 1421 O O . ALA A 1 184 ? 26.119 7.421 -22.835 1.00 93.81 184 ALA A O 1
ATOM 1422 N N . GLY A 1 185 ? 25.170 6.932 -20.874 1.00 93.25 185 GLY A N 1
ATOM 1423 C CA . GLY A 1 185 ? 24.379 8.154 -20.797 1.00 93.25 185 GLY A CA 1
ATOM 1424 C C . GLY A 1 185 ? 23.170 8.218 -21.737 1.00 93.25 185 GLY A C 1
ATOM 1425 O O . GLY A 1 185 ? 22.403 9.174 -21.636 1.00 93.25 185 GLY A O 1
ATOM 1426 N N . SER A 1 186 ? 22.946 7.249 -22.626 1.00 93.31 186 SER A N 1
ATOM 1427 C CA . SER A 1 186 ? 21.782 7.259 -23.533 1.00 93.31 186 SER A CA 1
ATOM 1428 C C . SER A 1 186 ? 20.516 6.623 -22.943 1.00 93.31 186 SER A C 1
ATOM 1430 O O . SER A 1 186 ? 19.447 6.706 -23.552 1.00 93.31 186 SER A O 1
ATOM 1432 N N . TYR A 1 187 ? 20.642 6.019 -21.760 1.00 95.56 187 TYR A N 1
ATOM 1433 C CA . TYR A 1 187 ? 19.566 5.397 -21.001 1.00 95.56 187 TYR A CA 1
ATOM 1434 C C . TYR A 1 187 ? 19.728 5.673 -19.500 1.00 95.56 187 TYR A C 1
ATOM 1436 O O . TYR A 1 187 ? 20.787 6.100 -19.018 1.0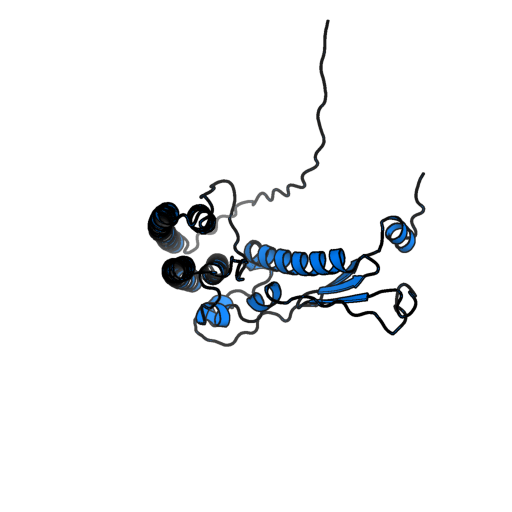0 95.56 187 TYR A O 1
ATOM 1444 N N . SER A 1 188 ? 18.652 5.434 -18.765 1.00 96.56 188 SER A N 1
ATOM 1445 C CA . SER A 1 188 ? 18.568 5.597 -17.319 1.00 96.56 188 SER A CA 1
ATOM 1446 C C . SER A 1 188 ? 18.067 4.316 -16.665 1.00 96.56 188 SER A C 1
ATOM 1448 O O . SER A 1 188 ? 17.520 3.433 -17.321 1.00 96.56 188 SER A O 1
ATOM 1450 N N . ARG A 1 189 ? 18.254 4.223 -15.353 1.00 96.06 189 ARG A N 1
ATOM 1451 C CA . ARG A 1 189 ? 17.797 3.126 -14.516 1.00 96.06 189 ARG A CA 1
ATOM 1452 C C . ARG A 1 189 ? 17.022 3.668 -13.324 1.00 96.06 189 ARG A C 1
ATOM 1454 O O . ARG A 1 189 ? 17.420 4.672 -12.728 1.00 96.06 189 ARG A O 1
ATOM 1461 N N . VAL A 1 190 ? 15.933 3.000 -12.984 1.00 96.44 190 VAL A N 1
ATOM 1462 C CA . VAL A 1 190 ? 15.149 3.235 -11.775 1.00 96.44 190 VAL A CA 1
ATOM 1463 C C . VAL A 1 190 ? 15.076 1.916 -11.024 1.00 96.44 190 VAL A C 1
ATOM 1465 O O . VAL A 1 190 ? 14.710 0.903 -11.603 1.00 96.44 190 VAL A O 1
ATOM 1468 N N . GLU A 1 191 ? 15.445 1.935 -9.750 1.00 94.31 191 GLU A N 1
ATOM 1469 C CA . GLU A 1 191 ? 15.359 0.771 -8.868 1.00 94.31 191 GLU A CA 1
ATOM 1470 C C . GLU A 1 191 ? 14.247 1.005 -7.850 1.00 94.31 191 GLU A C 1
ATOM 1472 O O . GLU A 1 191 ? 14.184 2.071 -7.224 1.00 94.31 191 GLU A O 1
ATOM 1477 N N . THR A 1 192 ? 13.399 0.000 -7.679 1.00 92.88 192 THR A N 1
ATOM 1478 C CA . THR A 1 192 ? 12.393 -0.104 -6.622 1.00 92.88 192 THR A CA 1
ATOM 1479 C C . THR A 1 192 ? 12.584 -1.440 -5.890 1.00 92.88 192 THR A C 1
ATOM 1481 O O . THR A 1 192 ? 13.400 -2.262 -6.312 1.00 92.88 192 THR A O 1
ATOM 1484 N N . PRO A 1 193 ? 11.876 -1.706 -4.780 1.00 90.69 193 PRO A N 1
ATOM 1485 C CA . PRO A 1 193 ? 12.040 -2.964 -4.048 1.00 90.69 193 PRO A CA 1
ATOM 1486 C C . PRO A 1 193 ? 11.784 -4.227 -4.868 1.00 90.69 193 PRO A C 1
ATOM 1488 O O . PRO A 1 193 ? 12.375 -5.262 -4.559 1.00 90.69 193 PRO A O 1
ATOM 1491 N N . HIS A 1 194 ? 10.922 -4.153 -5.885 1.00 92.00 194 HIS A N 1
ATOM 1492 C CA . HIS A 1 194 ? 10.552 -5.304 -6.706 1.00 92.00 194 HIS A CA 1
ATOM 1493 C C . HIS A 1 194 ? 10.939 -5.180 -8.182 1.00 92.00 194 HIS A C 1
ATOM 1495 O O . HIS A 1 194 ? 10.862 -6.185 -8.889 1.00 92.00 194 HIS A O 1
ATOM 1501 N N . PHE A 1 195 ? 11.367 -4.007 -8.656 1.00 94.50 195 PHE A N 1
ATOM 1502 C CA . PHE A 1 195 ? 11.615 -3.767 -10.077 1.00 94.50 195 PHE A CA 1
ATOM 1503 C C . PHE A 1 195 ? 12.945 -3.049 -10.329 1.00 94.50 195 PHE A C 1
ATOM 1505 O O . PHE A 1 195 ? 13.284 -2.080 -9.649 1.00 94.50 195 PHE A O 1
ATOM 1512 N N . SER A 1 196 ? 13.657 -3.490 -11.368 1.00 95.25 196 SER A N 1
ATOM 1513 C CA . SER A 1 196 ? 14.766 -2.757 -11.983 1.00 95.25 196 SER A CA 1
ATOM 1514 C C . SER A 1 196 ? 14.324 -2.319 -13.372 1.00 95.25 196 SER A C 1
ATOM 1516 O O . SER A 1 196 ? 14.178 -3.130 -14.286 1.00 95.25 196 SER A O 1
ATOM 1518 N N . ILE A 1 197 ? 14.052 -1.026 -13.526 1.00 96.19 197 ILE A N 1
ATOM 1519 C CA . ILE A 1 197 ? 13.554 -0.454 -14.774 1.00 96.19 197 ILE A CA 1
ATOM 1520 C C . ILE A 1 197 ? 14.721 0.179 -15.515 1.00 96.19 197 ILE A C 1
ATOM 1522 O O . ILE A 1 197 ? 15.294 1.170 -15.060 1.00 96.19 197 ILE A O 1
ATOM 1526 N N . VAL A 1 198 ? 15.045 -0.352 -16.687 1.00 96.38 198 VAL A N 1
ATOM 1527 C CA . VAL A 1 198 ? 15.968 0.257 -17.642 1.00 96.38 198 VAL A CA 1
ATOM 1528 C C . VAL A 1 198 ? 15.141 1.021 -18.671 1.00 96.38 198 VAL A C 1
ATOM 1530 O O . VAL A 1 198 ? 14.266 0.457 -19.320 1.00 96.38 198 VAL A O 1
ATOM 1533 N N . THR A 1 199 ? 15.390 2.321 -18.817 1.00 96.25 199 THR A N 1
ATOM 1534 C CA . THR A 1 199 ? 14.521 3.207 -19.598 1.00 96.25 199 THR A CA 1
ATOM 1535 C C . THR A 1 199 ? 15.278 4.132 -20.549 1.00 96.25 199 THR A C 1
ATOM 1537 O O . THR A 1 199 ? 16.356 4.644 -20.230 1.00 96.25 199 THR A O 1
ATOM 1540 N N . ARG A 1 200 ? 14.671 4.397 -21.707 1.00 95.19 200 ARG A N 1
ATOM 1541 C CA . ARG A 1 200 ? 15.005 5.518 -22.606 1.00 95.19 200 ARG A CA 1
ATOM 1542 C C . ARG A 1 200 ? 13.849 6.512 -22.765 1.00 95.19 200 ARG A C 1
ATOM 1544 O O . ARG A 1 200 ? 13.964 7.464 -23.536 1.00 95.19 200 ARG A O 1
ATOM 1551 N N . ALA A 1 201 ? 12.757 6.299 -22.035 1.00 94.62 201 ALA A N 1
ATOM 1552 C CA . ALA A 1 201 ? 11.601 7.179 -22.006 1.00 94.62 201 ALA A CA 1
ATOM 1553 C C . ALA A 1 201 ? 11.836 8.429 -21.143 1.00 94.62 201 ALA A C 1
ATOM 1555 O O . ALA A 1 201 ? 12.873 8.602 -20.494 1.00 94.62 201 ALA A O 1
ATOM 1556 N N . GLU A 1 202 ? 10.844 9.319 -21.139 1.00 94.25 202 GLU A N 1
ATOM 1557 C CA . GLU A 1 202 ? 10.866 10.541 -20.339 1.00 94.25 202 GLU A CA 1
ATOM 1558 C C . GLU A 1 202 ? 11.008 10.226 -18.830 1.00 94.25 202 GLU A C 1
ATOM 1560 O O . GLU A 1 202 ? 10.362 9.304 -18.315 1.00 94.25 202 GLU A O 1
ATOM 1565 N N . PRO A 1 203 ? 11.812 11.002 -18.072 1.00 94.25 203 PRO A N 1
ATOM 1566 C CA . PRO A 1 203 ? 11.974 10.791 -16.635 1.00 94.25 203 PRO A CA 1
ATOM 1567 C C . PRO A 1 203 ? 10.660 10.805 -15.845 1.00 94.25 203 PRO A C 1
ATOM 1569 O O . PRO A 1 203 ? 10.471 9.968 -14.966 1.00 94.25 203 PRO A O 1
ATOM 1572 N N . LYS A 1 204 ? 9.742 11.730 -16.159 1.00 93.88 204 LYS A N 1
ATOM 1573 C CA . LYS A 1 204 ? 8.477 11.884 -15.427 1.00 93.88 204 LYS A CA 1
ATOM 1574 C C . LYS A 1 204 ? 7.579 10.654 -15.576 1.00 93.88 204 LYS A C 1
ATOM 1576 O O . LYS A 1 204 ? 7.083 10.145 -14.573 1.00 93.88 204 LYS A O 1
ATOM 1581 N N . SER A 1 205 ? 7.395 10.164 -16.803 1.00 92.38 205 SER A N 1
ATOM 1582 C CA . SER A 1 205 ? 6.586 8.968 -17.067 1.00 92.38 205 SER A CA 1
ATOM 1583 C C . SER A 1 205 ? 7.236 7.704 -16.504 1.00 92.38 205 SER A C 1
ATOM 1585 O O . SER A 1 205 ? 6.536 6.860 -15.954 1.00 92.38 205 SER A O 1
ATOM 1587 N N . THR A 1 206 ? 8.570 7.608 -16.546 1.00 94.88 206 THR A N 1
ATOM 1588 C CA . THR A 1 206 ? 9.310 6.488 -15.944 1.00 94.88 206 THR A CA 1
ATOM 1589 C C . THR A 1 206 ? 9.083 6.413 -14.431 1.00 94.88 206 THR A C 1
ATOM 1591 O O . THR A 1 206 ? 8.800 5.338 -13.908 1.00 94.88 206 THR A O 1
ATOM 1594 N N . LEU A 1 207 ? 9.201 7.536 -13.713 1.00 95.44 207 LEU A N 1
ATOM 1595 C CA . LEU A 1 207 ? 8.990 7.557 -12.261 1.00 95.44 207 LEU A CA 1
ATOM 1596 C C . LEU A 1 207 ? 7.538 7.221 -11.899 1.00 95.44 207 LEU A C 1
ATOM 1598 O O . LEU A 1 207 ? 7.316 6.425 -10.992 1.00 95.44 207 LEU A O 1
ATOM 1602 N N . ALA A 1 208 ? 6.568 7.755 -12.648 1.00 92.62 208 ALA A N 1
ATOM 1603 C CA . ALA A 1 208 ? 5.157 7.433 -12.447 1.00 92.62 208 ALA A CA 1
ATOM 1604 C C . ALA A 1 208 ? 4.866 5.939 -12.677 1.00 92.62 208 ALA A C 1
ATOM 1606 O O . ALA A 1 208 ? 4.138 5.331 -11.896 1.00 92.62 208 ALA A O 1
ATOM 1607 N N . LEU A 1 209 ? 5.462 5.331 -13.711 1.00 94.38 209 LEU A N 1
ATOM 1608 C CA . LEU A 1 209 ? 5.345 3.892 -13.956 1.00 94.38 209 LEU A CA 1
ATOM 1609 C C . LEU A 1 209 ? 5.937 3.083 -12.797 1.00 94.38 209 LEU A C 1
ATOM 1611 O O . LEU A 1 209 ? 5.299 2.150 -12.322 1.00 94.38 209 LEU A O 1
ATOM 1615 N N . ALA A 1 210 ? 7.129 3.452 -12.324 1.00 95.00 210 ALA A N 1
ATOM 1616 C CA . ALA A 1 210 ? 7.796 2.763 -11.222 1.00 95.00 210 ALA A CA 1
ATOM 1617 C C . ALA A 1 210 ? 6.929 2.731 -9.949 1.00 95.00 210 ALA A C 1
ATOM 1619 O O . ALA A 1 210 ? 6.776 1.679 -9.331 1.00 95.00 210 ALA A O 1
ATOM 1620 N N . GLU A 1 211 ? 6.304 3.859 -9.597 1.00 92.69 211 GLU A N 1
ATOM 1621 C CA . GLU A 1 211 ? 5.356 3.939 -8.477 1.00 92.69 211 GLU A CA 1
ATOM 1622 C C . GLU A 1 211 ? 4.108 3.073 -8.724 1.00 92.69 211 GLU A C 1
ATOM 1624 O O . GLU A 1 211 ? 3.695 2.303 -7.855 1.00 92.69 211 GLU A O 1
ATOM 1629 N N . GLN A 1 212 ? 3.525 3.145 -9.926 1.00 92.50 212 GLN A N 1
ATOM 1630 C CA . GLN A 1 212 ? 2.341 2.359 -10.288 1.00 92.50 212 GLN A CA 1
ATOM 1631 C C . GLN A 1 212 ? 2.588 0.848 -10.245 1.00 92.50 212 GLN A C 1
ATOM 1633 O O . GLN A 1 212 ? 1.694 0.100 -9.854 1.00 92.50 212 GLN A O 1
ATOM 1638 N N . MET A 1 213 ? 3.781 0.387 -10.616 1.00 94.38 213 MET A N 1
ATOM 1639 C CA . MET A 1 213 ? 4.144 -1.029 -10.577 1.00 94.38 213 MET A CA 1
ATOM 1640 C C . MET A 1 213 ? 4.207 -1.572 -9.144 1.00 94.38 213 MET A C 1
ATOM 1642 O O . MET A 1 213 ? 3.695 -2.661 -8.880 1.00 94.38 213 MET A O 1
ATOM 1646 N N . GLU A 1 214 ? 4.763 -0.807 -8.201 1.00 93.00 214 GLU A N 1
ATOM 1647 C CA . GLU A 1 214 ? 4.776 -1.174 -6.778 1.00 93.00 214 GLU A CA 1
ATOM 1648 C C . GLU A 1 214 ? 3.360 -1.202 -6.188 1.00 93.00 214 GLU A C 1
ATOM 1650 O O . GLU A 1 214 ? 2.982 -2.146 -5.488 1.00 93.00 214 GLU A O 1
ATOM 1655 N N . VAL A 1 215 ? 2.537 -0.209 -6.539 1.00 92.50 215 VAL A N 1
ATOM 1656 C CA . VAL A 1 215 ? 1.111 -0.165 -6.182 1.00 92.50 215 VAL A CA 1
ATOM 1657 C C . VAL A 1 215 ? 0.372 -1.384 -6.736 1.00 92.50 215 VAL A C 1
ATOM 1659 O O . VAL A 1 215 ? -0.349 -2.058 -5.997 1.00 92.50 215 VAL A O 1
ATOM 1662 N N . PHE A 1 216 ? 0.570 -1.705 -8.015 1.00 93.56 216 PHE A N 1
ATOM 1663 C CA . PHE A 1 216 ? -0.054 -2.858 -8.657 1.00 93.56 216 PHE A CA 1
ATOM 1664 C C . PHE A 1 216 ? 0.337 -4.161 -7.961 1.00 93.56 216 PHE A C 1
ATOM 1666 O O . PHE A 1 216 ? -0.538 -4.958 -7.627 1.00 93.56 216 PHE A O 1
ATOM 1673 N N . LEU A 1 217 ? 1.626 -4.361 -7.676 1.00 92.31 217 LEU A N 1
ATOM 1674 C CA . LEU A 1 217 ? 2.099 -5.563 -6.997 1.00 92.31 217 LEU A CA 1
ATOM 1675 C C . LEU A 1 217 ? 1.522 -5.684 -5.578 1.00 92.31 217 LEU A C 1
ATOM 1677 O O . LEU A 1 217 ? 1.126 -6.777 -5.167 1.00 92.31 217 LEU A O 1
ATOM 1681 N N . ALA A 1 218 ? 1.415 -4.579 -4.835 1.00 92.12 218 ALA A N 1
ATOM 1682 C CA . ALA A 1 218 ? 0.801 -4.571 -3.508 1.00 92.12 218 ALA A CA 1
ATOM 1683 C C . ALA A 1 218 ? -0.688 -4.964 -3.540 1.00 92.12 218 ALA A C 1
ATOM 1685 O O . ALA A 1 218 ? -1.160 -5.678 -2.650 1.00 92.12 218 ALA A O 1
ATOM 1686 N N . LEU A 1 219 ? -1.432 -4.543 -4.568 1.00 93.50 219 LEU A N 1
ATOM 1687 C CA . LEU A 1 219 ? -2.833 -4.933 -4.766 1.00 93.50 219 LEU A CA 1
ATOM 1688 C C . LEU A 1 219 ? -2.960 -6.382 -5.245 1.00 93.50 219 LEU A C 1
ATOM 1690 O O . LEU A 1 219 ? -3.767 -7.140 -4.707 1.00 93.50 219 LEU A O 1
ATOM 1694 N N . TRP A 1 220 ? -2.129 -6.794 -6.205 1.00 94.62 220 TRP A N 1
ATOM 1695 C CA . TRP A 1 220 ? -2.076 -8.168 -6.701 1.00 94.62 220 TRP A CA 1
ATOM 1696 C C . TRP A 1 220 ? -1.845 -9.152 -5.550 1.00 94.62 220 TRP A C 1
ATOM 1698 O O . TRP A 1 220 ? -2.558 -10.150 -5.425 1.00 94.62 220 TRP A O 1
ATOM 1708 N N . ARG A 1 221 ? -0.937 -8.819 -4.624 1.00 93.31 221 ARG A N 1
ATOM 1709 C CA . ARG A 1 221 ? -0.655 -9.640 -3.441 1.00 93.31 221 ARG A CA 1
ATOM 1710 C C . ARG A 1 221 ? -1.859 -9.829 -2.517 1.00 93.31 221 ARG A C 1
ATOM 1712 O O . ARG A 1 221 ? -1.986 -10.894 -1.918 1.00 93.31 221 ARG A O 1
ATOM 1719 N N . GLN A 1 222 ? -2.758 -8.849 -2.418 1.00 94.88 222 GLN A N 1
ATOM 1720 C CA . GLN A 1 222 ? -3.986 -8.970 -1.619 1.00 94.88 222 GLN A CA 1
ATOM 1721 C C . GLN A 1 222 ? -5.008 -9.926 -2.235 1.00 94.88 222 GLN A C 1
ATOM 1723 O O . GLN A 1 222 ? -5.742 -10.602 -1.507 1.00 94.88 222 GLN A O 1
ATOM 1728 N N . VAL A 1 223 ? -5.070 -9.971 -3.567 1.00 94.44 223 VAL A N 1
ATOM 1729 C CA . VAL A 1 223 ? -5.975 -10.858 -4.308 1.00 94.44 223 VAL A CA 1
ATOM 1730 C C . VAL A 1 223 ? -5.442 -12.285 -4.293 1.00 94.44 223 VAL A C 1
ATOM 1732 O O . VAL A 1 223 ? -6.179 -13.219 -3.984 1.00 94.44 223 VAL A O 1
ATOM 1735 N N . PHE A 1 224 ? -4.150 -12.443 -4.564 1.00 94.50 224 PHE A N 1
ATOM 1736 C CA . PHE A 1 224 ? -3.512 -13.735 -4.786 1.00 94.50 224 PHE A CA 1
ATOM 1737 C C . PHE A 1 224 ? -2.682 -14.216 -3.595 1.00 94.50 224 PHE A C 1
ATOM 1739 O O . PHE A 1 224 ? -1.742 -14.979 -3.786 1.00 94.50 224 PHE A O 1
ATOM 1746 N N . PHE A 1 225 ? -3.028 -13.802 -2.370 1.00 94.12 225 PHE A N 1
ATOM 1747 C CA . PHE A 1 225 ? -2.308 -14.176 -1.143 1.00 94.12 225 PHE A CA 1
ATOM 1748 C C . PHE A 1 225 ? -1.912 -15.665 -1.079 1.00 94.12 225 PHE A C 1
ATOM 1750 O O . PHE A 1 225 ? -0.726 -15.941 -0.909 1.00 94.12 225 PHE A O 1
ATOM 1757 N N . PRO A 1 226 ? -2.826 -16.630 -1.318 1.00 93.69 226 PRO A N 1
ATOM 1758 C CA . PRO A 1 226 ? -2.481 -18.051 -1.233 1.00 93.69 226 PRO A CA 1
ATOM 1759 C C . PRO A 1 226 ? -1.482 -18.547 -2.291 1.00 93.69 226 PRO A C 1
ATOM 1761 O O . PRO A 1 226 ? -0.976 -19.654 -2.151 1.00 93.69 226 PRO A O 1
ATOM 1764 N N . LEU A 1 227 ? -1.230 -17.783 -3.363 1.00 92.19 227 LEU A N 1
ATOM 1765 C CA . LEU A 1 227 ? -0.315 -18.183 -4.440 1.00 92.19 227 LEU A CA 1
ATOM 1766 C C . LEU A 1 227 ? 1.146 -17.829 -4.155 1.00 92.19 227 LEU A C 1
ATOM 1768 O O . LEU A 1 227 ? 2.031 -18.457 -4.725 1.00 92.19 227 LEU A O 1
ATOM 1772 N N . TRP A 1 228 ? 1.402 -16.814 -3.328 1.00 91.19 228 TRP A N 1
ATOM 1773 C CA . TRP A 1 228 ? 2.761 -16.325 -3.068 1.00 91.19 228 TRP A CA 1
ATOM 1774 C C . TRP A 1 228 ? 3.166 -16.405 -1.595 1.00 91.19 228 TRP A C 1
ATOM 1776 O O . TRP A 1 228 ? 4.355 -16.366 -1.300 1.00 91.19 228 TRP A O 1
ATOM 1786 N N . ALA A 1 229 ? 2.215 -16.482 -0.660 1.00 92.25 229 ALA A N 1
ATOM 1787 C CA . ALA A 1 229 ? 2.517 -16.579 0.761 1.00 92.25 229 ALA A CA 1
ATOM 1788 C C . ALA A 1 229 ? 2.519 -18.051 1.216 1.00 92.25 229 ALA A C 1
ATOM 1790 O O . ALA A 1 229 ? 1.494 -18.726 1.087 1.00 92.25 229 ALA A O 1
ATOM 1791 N N . PRO A 1 230 ? 3.629 -18.554 1.789 1.00 91.81 230 PRO A N 1
ATOM 1792 C CA . PRO A 1 230 ? 3.660 -19.846 2.462 1.00 91.81 230 PRO A CA 1
ATOM 1793 C C . PRO A 1 230 ? 2.538 -19.988 3.512 1.00 91.81 230 PRO A C 1
ATOM 1795 O O . PRO A 1 230 ? 2.398 -19.105 4.366 1.00 91.81 230 PRO A O 1
ATOM 1798 N N . PRO A 1 231 ? 1.770 -21.095 3.509 1.00 92.12 231 PRO A N 1
ATOM 1799 C CA . PRO A 1 231 ? 0.696 -21.309 4.477 1.00 92.12 231 PRO A CA 1
ATOM 1800 C C . PRO A 1 231 ? 1.193 -21.276 5.926 1.00 92.12 231 PRO A C 1
ATOM 1802 O O . PRO A 1 231 ? 2.219 -21.873 6.258 1.00 92.12 231 PRO A O 1
ATOM 1805 N N . GLY A 1 232 ? 0.451 -20.602 6.800 1.00 93.19 232 GLY A N 1
ATOM 1806 C CA . GLY A 1 232 ? 0.770 -20.464 8.223 1.00 93.19 232 GLY A CA 1
ATOM 1807 C C . GLY A 1 232 ? 1.795 -19.366 8.522 1.00 93.19 232 GLY A C 1
ATOM 1808 O O . GLY A 1 232 ? 2.021 -19.041 9.689 1.00 93.19 232 GLY A O 1
ATOM 1809 N N . GLN A 1 233 ? 2.429 -18.767 7.507 1.00 93.38 233 GLN A N 1
ATOM 1810 C CA . GLN A 1 233 ? 3.450 -17.744 7.724 1.00 93.38 233 GLN A CA 1
ATOM 1811 C C . GLN A 1 233 ? 2.886 -16.486 8.388 1.00 93.38 233 GLN A C 1
ATOM 1813 O O . GLN A 1 233 ? 3.568 -15.879 9.219 1.00 93.38 233 GLN A O 1
ATOM 1818 N N . LEU A 1 234 ? 1.672 -16.070 8.029 1.00 95.00 234 LEU A N 1
ATOM 1819 C CA . LEU A 1 234 ? 1.077 -14.871 8.601 1.00 95.00 234 LEU A CA 1
ATOM 1820 C C . LEU A 1 234 ? 0.675 -15.116 10.057 1.00 95.00 234 LEU A C 1
ATOM 1822 O O . LEU A 1 234 ? 1.000 -14.294 10.916 1.00 95.00 234 LEU A O 1
ATOM 1826 N N . SER A 1 235 ? 0.050 -16.256 10.350 1.00 94.81 235 SER A N 1
ATOM 1827 C CA . SER A 1 235 ? -0.327 -16.657 11.708 1.00 94.81 235 SER A CA 1
ATOM 1828 C C . SER A 1 235 ? 0.895 -16.751 12.626 1.00 94.81 235 SER A C 1
ATOM 1830 O O . SER A 1 235 ? 0.886 -16.225 13.738 1.00 94.81 235 SER A O 1
ATOM 1832 N N . GLU A 1 236 ? 2.008 -17.303 12.142 1.00 94.19 236 GLU A N 1
ATOM 1833 C CA . GLU A 1 236 ? 3.281 -17.333 12.875 1.00 94.19 236 GLU A CA 1
ATOM 1834 C C . GLU A 1 236 ? 3.816 -15.925 13.194 1.00 94.19 236 GLU A C 1
ATOM 1836 O O . GLU A 1 236 ? 4.357 -15.681 14.277 1.00 94.19 236 GLU A O 1
ATOM 1841 N N . ARG A 1 237 ? 3.638 -14.965 12.278 1.00 94.75 237 ARG A N 1
ATOM 1842 C CA . ARG A 1 237 ? 4.061 -13.569 12.479 1.00 94.75 237 ARG A CA 1
ATOM 1843 C C . ARG A 1 237 ? 3.147 -12.809 13.445 1.00 94.75 237 ARG A C 1
ATOM 1845 O O . ARG A 1 237 ? 3.652 -11.954 14.190 1.00 94.75 237 ARG A O 1
ATOM 1852 N N . PHE A 1 238 ? 1.852 -13.138 13.488 1.00 94.81 238 PHE A N 1
ATOM 1853 C CA . PHE A 1 238 ? 0.932 -12.681 14.540 1.00 94.81 238 PHE A CA 1
ATOM 1854 C C . PHE A 1 238 ? 1.425 -13.121 15.924 1.00 94.81 238 PHE A C 1
ATOM 1856 O O . PHE A 1 238 ? 1.565 -12.273 16.802 1.00 94.81 238 PHE A O 1
ATOM 1863 N N . LEU A 1 239 ? 1.856 -14.382 16.066 1.00 93.00 239 LEU A N 1
ATOM 1864 C CA . LEU A 1 239 ? 2.465 -14.933 17.290 1.00 93.00 239 LEU A CA 1
ATOM 1865 C C . LEU A 1 239 ? 3.848 -14.343 17.639 1.00 93.00 239 LEU A C 1
ATOM 1867 O O . LEU A 1 239 ? 4.505 -14.795 18.575 1.00 93.00 239 LEU A O 1
ATOM 1871 N N . GLY 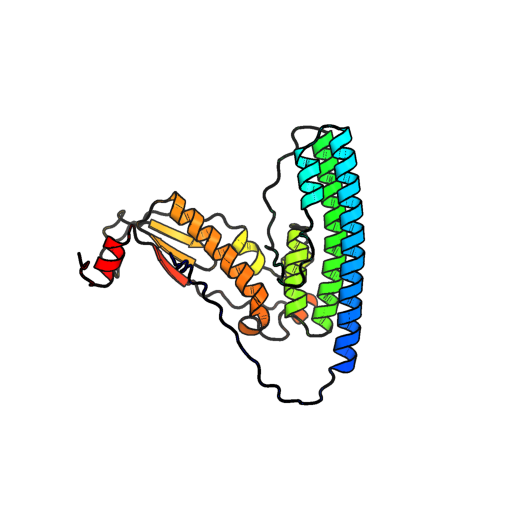A 1 240 ? 4.332 -13.360 16.876 1.00 91.56 240 GLY A N 1
ATOM 1872 C CA . GLY A 1 240 ? 5.618 -12.709 17.113 1.00 91.56 240 GLY A CA 1
ATOM 1873 C C . GLY A 1 240 ? 6.827 -13.500 16.616 1.00 91.56 240 GLY A C 1
ATOM 1874 O O . GLY A 1 240 ? 7.956 -13.051 16.814 1.00 91.56 240 GLY A O 1
ATOM 1875 N N . ARG A 1 241 ? 6.632 -14.641 15.941 1.00 90.38 241 ARG A N 1
ATOM 1876 C CA . ARG A 1 241 ? 7.751 -15.427 15.414 1.00 90.38 241 ARG A CA 1
ATOM 1877 C C . ARG A 1 241 ? 8.345 -14.740 14.187 1.00 90.38 241 ARG A C 1
ATOM 1879 O O . ARG A 1 241 ? 7.634 -14.284 13.288 1.00 90.38 241 ARG A O 1
ATOM 1886 N N . TYR A 1 242 ? 9.673 -14.667 14.132 1.00 80.38 242 TYR A N 1
ATOM 1887 C CA . TYR A 1 242 ? 10.363 -14.096 12.981 1.00 80.38 242 TYR A CA 1
ATOM 1888 C C . TYR A 1 242 ? 10.346 -15.082 11.807 1.00 80.38 242 TYR A C 1
ATOM 1890 O O . TYR A 1 242 ? 11.014 -16.114 11.823 1.00 80.38 242 TYR A O 1
ATOM 1898 N N . ARG A 1 243 ? 9.588 -14.741 10.764 1.00 83.56 243 ARG A N 1
ATOM 1899 C CA . ARG A 1 243 ? 9.581 -15.437 9.470 1.00 83.56 243 ARG A CA 1
ATOM 1900 C C . ARG A 1 243 ? 9.747 -14.413 8.364 1.00 83.56 243 ARG A C 1
ATOM 1902 O O . ARG A 1 243 ? 8.813 -13.654 8.130 1.00 83.56 243 ARG A O 1
ATOM 1909 N N . SER A 1 244 ? 10.900 -14.341 7.707 1.00 81.44 244 SER A N 1
ATOM 1910 C CA . SER A 1 244 ? 11.056 -13.434 6.566 1.00 81.44 244 SER A CA 1
ATOM 1911 C C . SER A 1 244 ? 10.034 -13.786 5.492 1.00 81.44 244 SER A C 1
ATOM 1913 O O . SER A 1 244 ? 9.927 -14.955 5.123 1.00 81.44 244 SER A O 1
ATOM 1915 N N . TRP A 1 245 ? 9.322 -12.787 4.974 1.00 85.25 245 TRP A N 1
ATOM 1916 C CA . TRP A 1 245 ? 8.657 -12.948 3.683 1.00 85.25 245 TRP A CA 1
ATOM 1917 C C . TRP A 1 245 ? 9.695 -13.369 2.643 1.00 85.25 245 TRP A C 1
ATOM 1919 O O . TRP A 1 245 ? 10.882 -13.058 2.804 1.00 85.25 245 TRP A O 1
ATOM 1929 N N . GLU A 1 246 ? 9.266 -14.101 1.617 1.00 71.44 246 GLU A N 1
ATOM 1930 C CA . GLU A 1 246 ? 10.168 -14.502 0.541 1.00 71.44 246 GLU A CA 1
ATOM 1931 C C . GLU A 1 246 ? 10.943 -13.293 0.019 1.00 71.44 246 GLU A C 1
ATOM 1933 O O . GLU A 1 246 ? 10.403 -12.188 -0.116 1.00 71.44 246 GLU A O 1
ATOM 1938 N N . LYS A 1 247 ? 12.243 -13.493 -0.218 1.00 68.94 247 LYS A N 1
ATOM 1939 C CA . LYS A 1 247 ? 13.083 -12.433 -0.758 1.00 68.94 247 LYS A CA 1
ATOM 1940 C C . LYS A 1 247 ? 12.542 -12.103 -2.150 1.00 68.94 247 LYS A C 1
ATOM 1942 O O . LYS A 1 247 ? 12.503 -13.004 -2.986 1.00 68.94 247 LYS A O 1
ATOM 1947 N N . PRO A 1 248 ? 12.138 -10.852 -2.414 1.00 67.31 248 PRO A N 1
ATOM 1948 C CA . PRO A 1 248 ? 11.609 -10.515 -3.719 1.00 67.31 248 PRO A CA 1
ATOM 1949 C C . PRO A 1 248 ? 12.691 -10.732 -4.778 1.00 67.31 248 PRO A C 1
ATOM 1951 O O . PRO A 1 248 ? 13.819 -10.251 -4.641 1.00 67.31 248 PRO A O 1
ATOM 1954 N N . SER A 1 249 ? 12.351 -11.479 -5.828 1.00 76.50 249 SER A N 1
ATOM 1955 C CA . SER A 1 249 ? 13.100 -11.443 -7.077 1.00 76.50 249 SER A CA 1
ATOM 1956 C C . SER A 1 249 ? 12.870 -10.075 -7.710 1.00 76.50 249 SER A C 1
ATOM 1958 O O . SER A 1 249 ? 11.721 -9.694 -7.942 1.00 76.50 249 SER A O 1
ATOM 1960 N N . VAL A 1 250 ? 13.947 -9.338 -7.970 1.00 88.81 250 VAL A N 1
ATOM 1961 C CA . VAL A 1 250 ? 13.857 -8.077 -8.707 1.00 88.81 250 VAL A CA 1
ATOM 1962 C C . VAL A 1 250 ? 13.508 -8.412 -10.154 1.00 88.81 250 VAL A C 1
ATOM 1964 O O . VAL A 1 250 ? 14.222 -9.174 -10.801 1.00 88.81 250 VAL A O 1
ATOM 1967 N N . MET A 1 251 ? 12.387 -7.883 -10.635 1.00 93.69 251 MET A N 1
ATOM 1968 C CA . MET A 1 251 ? 11.934 -8.054 -12.011 1.00 93.69 251 MET A CA 1
ATOM 1969 C C . MET A 1 251 ? 12.574 -6.984 -12.896 1.00 93.69 251 MET A C 1
ATOM 1971 O O . MET A 1 251 ? 12.443 -5.790 -12.618 1.00 93.69 251 MET A O 1
ATOM 1975 N N . GLU A 1 252 ? 13.259 -7.400 -13.959 1.00 94.00 252 GLU A N 1
ATOM 1976 C CA . GLU A 1 252 ? 13.814 -6.473 -14.948 1.00 94.00 252 GLU A CA 1
ATOM 1977 C C . GLU A 1 252 ? 12.732 -6.014 -15.927 1.00 94.00 252 GLU A C 1
ATOM 1979 O O . GLU A 1 252 ? 11.961 -6.817 -16.455 1.00 94.00 252 GLU A O 1
ATOM 1984 N N . VAL A 1 253 ? 12.668 -4.703 -16.162 1.00 95.00 253 VAL A N 1
ATOM 1985 C CA . VAL A 1 253 ? 11.681 -4.075 -17.044 1.00 95.00 253 VAL A CA 1
ATOM 1986 C C . VAL A 1 253 ? 12.362 -3.089 -17.976 1.00 95.00 253 VAL A C 1
ATOM 1988 O O . VAL A 1 253 ? 13.111 -2.217 -17.542 1.00 95.00 253 VAL A O 1
ATOM 1991 N N . TYR A 1 254 ? 12.046 -3.189 -19.264 1.00 93.56 254 TYR A N 1
ATOM 1992 C CA . TYR A 1 254 ? 12.567 -2.298 -20.294 1.00 93.56 254 TYR A CA 1
ATOM 1993 C C . TYR A 1 254 ? 11.481 -1.333 -20.760 1.00 93.56 254 TYR A C 1
ATOM 1995 O O . TYR A 1 254 ? 10.506 -1.736 -21.393 1.00 93.56 254 TYR A O 1
ATOM 2003 N N . LEU A 1 255 ? 11.660 -0.047 -20.453 1.00 94.06 255 LEU A N 1
ATOM 2004 C CA . LEU A 1 255 ? 10.774 1.023 -20.903 1.00 94.06 255 LEU A CA 1
ATOM 2005 C C . LEU A 1 255 ? 11.431 1.798 -22.048 1.00 94.06 255 LEU A C 1
ATOM 2007 O O . LEU A 1 255 ? 12.315 2.636 -21.855 1.00 94.06 255 LEU A O 1
ATOM 2011 N N . LEU A 1 256 ? 10.995 1.500 -23.261 1.00 93.44 256 LEU A N 1
ATOM 2012 C CA . LEU A 1 256 ? 11.529 2.113 -24.470 1.00 93.44 256 LEU A CA 1
ATOM 2013 C C . LEU A 1 256 ? 10.918 3.493 -24.702 1.00 93.44 256 LEU A C 1
ATOM 2015 O O . LEU A 1 256 ? 9.857 3.817 -24.169 1.00 93.44 256 LEU A O 1
ATOM 2019 N N . ARG A 1 257 ? 11.607 4.321 -25.485 1.00 92.00 257 ARG A N 1
ATOM 2020 C CA . ARG A 1 257 ? 11.203 5.702 -25.758 1.00 92.00 257 ARG A CA 1
ATOM 2021 C C . ARG A 1 257 ? 9.849 5.779 -26.456 1.00 92.00 257 ARG A C 1
ATOM 2023 O O . ARG A 1 257 ? 9.049 6.653 -26.140 1.00 92.00 257 ARG A O 1
ATOM 2030 N N . ASP A 1 258 ? 9.628 4.896 -27.422 1.00 92.00 258 ASP A N 1
ATOM 2031 C CA . ASP A 1 258 ? 8.467 4.903 -28.301 1.00 92.00 258 ASP A CA 1
ATOM 2032 C C . ASP A 1 258 ? 8.242 3.518 -28.934 1.00 92.00 258 ASP A C 1
ATOM 2034 O O . ASP A 1 258 ? 9.040 2.586 -28.784 1.00 92.00 258 ASP A O 1
ATOM 2038 N N . ARG A 1 259 ? 7.119 3.383 -29.650 1.00 91.25 259 ARG A N 1
ATOM 2039 C CA . ARG A 1 259 ? 6.752 2.156 -30.367 1.00 91.25 259 ARG A CA 1
ATOM 2040 C C . ARG A 1 259 ? 7.768 1.784 -31.451 1.00 91.25 259 ARG A C 1
ATOM 2042 O O . ARG A 1 259 ? 8.028 0.599 -31.638 1.00 91.25 259 ARG A O 1
ATOM 2049 N N . ALA A 1 260 ? 8.340 2.761 -32.152 1.00 90.56 260 ALA A N 1
ATOM 2050 C CA . ALA A 1 260 ? 9.290 2.497 -33.229 1.00 90.56 260 ALA A CA 1
ATOM 2051 C C . ALA A 1 260 ? 10.585 1.869 -32.685 1.00 90.56 260 ALA A C 1
ATOM 2053 O O . ALA A 1 260 ? 11.113 0.918 -33.259 1.00 90.56 260 ALA A O 1
ATOM 2054 N N . GLU A 1 261 ? 11.069 2.333 -31.530 1.00 89.00 261 GLU A N 1
ATOM 2055 C CA . GLU A 1 261 ? 12.186 1.712 -30.819 1.00 89.00 261 GLU A CA 1
ATOM 2056 C C . GLU A 1 261 ? 11.854 0.284 -30.368 1.00 89.00 261 GLU A C 1
ATOM 2058 O O . GLU A 1 261 ? 12.693 -0.605 -30.515 1.00 89.00 261 GLU A O 1
ATOM 2063 N N . TYR A 1 262 ? 10.633 0.045 -29.881 1.00 90.88 262 TYR A N 1
ATOM 2064 C CA . TYR A 1 262 ? 10.164 -1.299 -29.531 1.00 90.88 262 TYR A CA 1
ATOM 2065 C C . TYR A 1 262 ? 10.194 -2.260 -30.716 1.00 90.88 262 TYR A C 1
ATOM 2067 O O . TYR A 1 262 ? 10.796 -3.329 -30.622 1.00 90.88 262 TYR A O 1
ATOM 2075 N N . LEU A 1 263 ? 9.625 -1.862 -31.853 1.00 91.19 263 LEU A N 1
ATOM 2076 C CA . LEU A 1 263 ? 9.629 -2.686 -33.061 1.00 91.19 263 LEU A CA 1
ATOM 2077 C C . LEU A 1 263 ? 11.045 -2.940 -33.583 1.00 91.19 263 LEU A C 1
ATOM 2079 O O . LEU A 1 263 ? 11.375 -4.071 -33.940 1.00 91.19 263 LEU A O 1
ATOM 2083 N N . LYS A 1 264 ? 11.913 -1.921 -33.537 1.00 88.25 264 LYS A N 1
ATOM 2084 C CA . LYS A 1 264 ? 13.325 -2.057 -33.909 1.00 88.25 264 LYS A CA 1
ATOM 2085 C C . LYS A 1 264 ? 14.045 -3.103 -33.058 1.00 88.25 264 LYS A C 1
ATOM 2087 O O . LYS A 1 264 ? 14.840 -3.867 -33.597 1.00 88.25 264 LYS A O 1
ATOM 2092 N N . ILE A 1 265 ? 13.784 -3.138 -31.751 1.00 87.25 265 ILE A N 1
ATOM 2093 C CA . ILE A 1 265 ? 14.393 -4.116 -30.837 1.00 87.25 265 ILE A CA 1
ATOM 2094 C C . ILE A 1 265 ? 13.834 -5.521 -31.064 1.00 87.25 265 ILE A C 1
ATOM 2096 O O . ILE A 1 265 ? 14.592 -6.484 -31.008 1.00 87.25 265 ILE A O 1
ATOM 2100 N N . LEU A 1 266 ? 12.546 -5.643 -31.391 1.00 87.56 266 LEU A N 1
ATOM 2101 C CA . LEU A 1 266 ? 11.947 -6.924 -31.774 1.00 87.56 266 LEU A CA 1
ATOM 2102 C C . LEU A 1 266 ? 12.369 -7.418 -33.168 1.00 87.56 266 LEU A C 1
ATOM 2104 O O . LEU A 1 266 ? 12.049 -8.547 -33.530 1.00 87.56 266 LEU A O 1
ATOM 2108 N N . GLY A 1 267 ? 13.054 -6.590 -33.963 1.00 84.00 267 GLY A N 1
ATOM 2109 C CA . GLY A 1 267 ? 13.421 -6.922 -35.340 1.00 84.00 267 GLY A CA 1
ATOM 2110 C C . GLY A 1 267 ? 12.229 -6.956 -36.304 1.00 84.00 267 GLY A C 1
ATOM 2111 O O . GLY A 1 267 ? 12.321 -7.572 -37.363 1.00 84.00 267 GLY A O 1
ATOM 2112 N N . VAL A 1 268 ? 11.113 -6.310 -35.951 1.00 79.50 268 VAL A N 1
ATOM 2113 C CA . VAL A 1 268 ? 9.910 -6.235 -36.788 1.00 79.50 268 VAL A CA 1
ATOM 2114 C C . VAL A 1 268 ? 9.936 -4.919 -37.563 1.00 79.50 268 VAL A C 1
ATOM 2116 O O . VAL A 1 268 ? 10.000 -3.846 -36.964 1.00 79.50 268 VAL A O 1
ATOM 2119 N N . ALA A 1 269 ? 9.899 -4.990 -38.895 1.00 65.00 269 ALA A N 1
ATOM 2120 C CA . ALA A 1 269 ? 9.717 -3.808 -39.735 1.00 65.00 269 ALA A CA 1
ATOM 2121 C C . ALA A 1 269 ? 8.277 -3.290 -39.589 1.00 65.00 269 ALA A C 1
ATOM 2123 O O . ALA A 1 269 ? 7.332 -4.079 -39.553 1.00 65.00 269 ALA A O 1
ATOM 2124 N N . GLU A 1 270 ? 8.111 -1.974 -39.472 1.00 54.53 270 GLU A N 1
ATOM 2125 C CA . GLU A 1 270 ? 6.793 -1.343 -39.421 1.00 54.53 270 GLU A CA 1
ATOM 2126 C C . GLU A 1 270 ? 6.107 -1.572 -40.780 1.00 54.53 270 GLU A C 1
ATOM 2128 O O . GLU A 1 270 ? 6.673 -1.243 -41.820 1.00 54.53 270 GLU A O 1
ATOM 2133 N N . ALA A 1 271 ? 4.952 -2.244 -40.787 1.00 60.16 271 ALA A N 1
ATOM 2134 C CA . ALA A 1 271 ? 4.124 -2.336 -41.984 1.00 60.16 271 ALA A CA 1
ATOM 2135 C C . ALA A 1 271 ? 3.363 -1.012 -42.109 1.00 60.16 271 ALA A C 1
ATOM 2137 O O . ALA A 1 271 ? 2.575 -0.693 -41.214 1.00 60.16 271 ALA A O 1
ATOM 2138 N N . ASP A 1 272 ? 3.678 -0.259 -43.164 1.00 53.97 272 ASP A N 1
ATOM 2139 C CA . ASP A 1 272 ? 3.027 1.003 -43.542 1.00 53.97 272 ASP A CA 1
ATOM 2140 C C . ASP A 1 272 ? 1.528 0.829 -43.847 1.00 53.97 272 ASP A C 1
ATOM 2142 O O . ASP A 1 272 ? 1.152 -0.199 -44.466 1.00 53.97 272 ASP A O 1
#

=== Feature glossary ===
Feature key, reading from the visual/contextual features back to the raw sequence:

Rendered structure images. Six rendered views show the 3D structure from the faces of a cube — i.e. along ±x, ±y, ±z. Rendering representation is drawn randomly per protein from cartoon (secondary-structure ribbons), sticks (backbone bonds), or molecular surface; coloring is either N→C rainbow (blue at the N-terminus through red at the C-terminus) or one color per chain.

Contact-map, Ramachandran, and PAE plots. The contact map is a binary N×N matrix image: pixel (i, j) is dark where Cα_i and Cα_j are within 8 Å and |i−j|>4. Because the |i−j|>4 filter removes local helical contacts, off-diagonal stripes parallel to the main diagonal indicate parallel β-sheets; stripes perpendicular to it indicate antiparallel β-sheets. The Ramachandran plot scatters every residue's (φ, ψ) pair against the sterically allowed regions. The PAE heatmap renders the predicted-aligned-error matrix.

InterPro / GO / CATH / organism. Database cross-references. InterPro integrates a dozen domain/family signature databases into unified entries with residue-range hits. GO terms attach function/process/location labels with evidence codes. CATH codes position the fold in a four-level structural taxonomy. Organism is the NCBI-taxonomy species name.

Nearest PDB structures. The Foldseek neighbor list gives the closest experimentally determined structures in the PDB, ranked by structural alignment. TM-score near 1 means near-identical fold; near 0.3 means only rough topology match. This is how one finds what a novel AlphaFold prediction most resembles in the solved-structure universe.

Predicted aligned error. PAE(i, j) answers: if I align the predicted and true structures on residue i, how far off (in Å) do I expect residue j to be? A block-diagonal PAE matrix with low values on the blocks and high values off-diagonal is the signature of a multi-domain protein with confidently predicted domains but uncertain inter-domain orientation.

Solvent-accessible surface area. Accessible surface area quantifies burial. A residue with SASA near zero is packed into the hydrophobic core; one with SASA >100 Å² sits on the surface. Computed here via the Shrake–Rupley numerical algorithm with a 1.4 Å probe.

B-factor. B-factor (Debye–Waller factor) reflects atomic displacement in the crystal lattice. It is an experimental observable (units Å²), not a prediction; low values mean the atom is pinned down, high values mean it moves or is heterogeneous across the crystal.

pLDDT. For AlphaFold models, the B-factor field carries pLDDT — the model's own estimate of local accuracy on a 0–100 scale. Regions with pLDDT<50 should be treated as essentially unmodeled; they often correspond to intrinsically disordered segments.

Backbone torsions (φ/ψ). φ (phi) and ψ (psi) are the two rotatable backbone dihedrals per residue: φ is the C(i-1)–N–Cα–C torsion, ψ is the N–Cα–C–N(i+1) torsion, both in degrees on (−180°, 180°]. α-helical residues cluster near (−60°, −45°); β-strand residues near (−120°, +130°). A Ramachandran plot is simply a scatter of (φ, ψ) for every residue.

Radius of gyration, Cα contacts, bounding box. Radius of gyration (Rg) is the root-mean-square distance of Cα atoms from their centroid — a single number for overall size and compactness. A globular domain of N residues has Rg ≈ 2.2·N^0.38 Å; an extended or disordered chain has a much larger Rg. The Cα contact count is the number of residue pairs whose Cα atoms are within 8 Å and are more than four positions apart in sequence — a standard proxy for tertiary packing density. The bounding box is the smallest axis-aligned box enclosing all Cα atoms.

Secondary structure (3-state, P-SEA). Three-state secondary structure (P-SEA) collapses the eight DSSP classes into helix (a), strand (b), and coil (c). P-SEA assigns these from Cα geometry alone — distances and angles — without requiring backbone oxygens, so it works on any Cα trace.

Secondary structure (8-state, DSSP). DSSP 8-state secondary structure assigns each residue one of H (α-helix), G (3₁₀-helix), I (π-helix), E (extended β-strand), B (isolated β-bridge), T (hydrogen-bonded turn), S (bend), or '-' (coil). The assignment is computed from backbone hydrogen-bond geometry via the Kabsch–Sander algorithm.

Foldseek 3Di. A 3Di character summarizes, for each residue, the relative orientation of the Cα frame of its nearest spatial neighbor. Because it encodes fold topology rather than chemistry, 3Di alignments detect remote structural similarity that sequence alignment misses.

mmCIF coordinates. The mmCIF block holds the 3D Cartesian coordinates of each backbone atom (N, Cα, C, O) in ångströms. mmCIF is the PDB's canonical archive format — a tagged-loop text representation of the atomic model.

Sequence. Sequence gives the chain of amino acids in standard one-letter code (A=alanine, C=cysteine, …, Y=tyrosine), read N→C. It is the only feature that is directly encoded by the gene; all structural features are derived from the folded form of this sequence.